Protein AF-A0A1F7PLA7-F1 (afdb_monomer_lite)

Secondary structure (DSSP, 8-state):
--HHHHHHHHHHHHHHHHHHHHHHHHHHH-TT-TTTTSSGGG-HHHHHHHHHHHHHHHHHHHHTTTS-TTSHHHHHHHHHHHHHHHHHHHHHHHHHHHHHHHHHHHHHHHHHHHHHHHHHHHHHHHHHHHHHHHHHHHHHHHHHHHHHHHHHHHHHHHHHHHT--------SS--PPPSS-SS--HHHHHHHHHHHHHHHHHHHHHHHHHH-----SHHHHHHHH-----------PPP-

Structure (mmCIF, N/CA/C/O backbone):
data_AF-A0A1F7PLA7-F1
#
_entry.id   AF-A0A1F7PLA7-F1
#
loop_
_atom_site.group_PDB
_atom_site.id
_atom_site.type_symbol
_atom_site.label_atom_id
_atom_site.label_alt_id
_atom_site.label_comp_id
_atom_site.label_asym_id
_atom_site.label_entity_id
_atom_site.label_seq_id
_atom_site.pdbx_PDB_ins_code
_atom_site.Cartn_x
_atom_site.Cartn_y
_atom_site.Cartn_z
_atom_site.occupancy
_atom_site.B_iso_or_equiv
_atom_site.auth_seq_id
_atom_site.auth_comp_id
_atom_site.auth_asym_id
_atom_site.auth_atom_id
_atom_site.pdbx_PDB_model_num
ATOM 1 N N . MET A 1 1 ? 5.560 -9.569 10.377 1.00 56.16 1 MET A N 1
ATOM 2 C CA . MET A 1 1 ? 6.067 -8.842 9.193 1.00 56.16 1 MET A CA 1
ATOM 3 C C . MET A 1 1 ? 5.196 -7.616 9.014 1.00 56.16 1 MET A C 1
ATOM 5 O O . MET A 1 1 ? 3.982 -7.761 9.057 1.00 56.16 1 MET A O 1
ATOM 9 N N . ASP A 1 2 ? 5.780 -6.429 8.900 1.00 85.31 2 ASP A N 1
ATOM 10 C CA . ASP A 1 2 ? 5.018 -5.187 8.747 1.00 85.31 2 ASP A CA 1
ATOM 11 C C . ASP A 1 2 ? 4.548 -5.049 7.286 1.00 85.31 2 ASP A C 1
ATOM 13 O O . ASP A 1 2 ? 5.324 -4.694 6.398 1.00 85.31 2 ASP A O 1
ATOM 17 N N . PHE A 1 3 ? 3.287 -5.412 7.019 1.00 83.81 3 PHE A N 1
ATOM 18 C CA . PHE A 1 3 ? 2.692 -5.359 5.676 1.00 83.81 3 PHE A CA 1
ATOM 19 C C . PHE A 1 3 ? 2.627 -3.935 5.122 1.00 83.81 3 PHE A C 1
ATOM 21 O O . PHE A 1 3 ? 2.712 -3.756 3.908 1.00 83.81 3 PHE A O 1
ATOM 28 N N . ASN A 1 4 ? 2.516 -2.929 5.994 1.00 89.00 4 ASN A N 1
ATOM 29 C CA . ASN A 1 4 ? 2.502 -1.536 5.574 1.00 89.00 4 ASN A CA 1
ATOM 30 C C . ASN A 1 4 ? 3.882 -1.131 5.040 1.00 89.00 4 ASN A C 1
ATOM 32 O O . ASN A 1 4 ? 3.990 -0.555 3.960 1.00 89.00 4 ASN A O 1
ATOM 36 N N . LYS A 1 5 ? 4.953 -1.536 5.735 1.00 93.44 5 LYS A N 1
ATOM 37 C CA . LYS A 1 5 ? 6.326 -1.366 5.242 1.00 93.44 5 LYS A CA 1
ATOM 38 C C . LYS A 1 5 ? 6.551 -2.090 3.909 1.00 93.44 5 LYS A C 1
ATOM 40 O O . LYS A 1 5 ? 7.063 -1.486 2.972 1.00 93.44 5 LYS A O 1
ATOM 45 N N . ALA A 1 6 ? 6.125 -3.350 3.800 1.00 93.06 6 ALA A N 1
ATOM 46 C CA . ALA A 1 6 ? 6.272 -4.130 2.567 1.00 93.06 6 ALA A CA 1
ATOM 47 C C . ALA A 1 6 ? 5.513 -3.511 1.376 1.00 93.06 6 ALA A C 1
ATOM 49 O O . ALA A 1 6 ? 6.006 -3.543 0.249 1.00 93.06 6 ALA A O 1
ATOM 50 N N . TYR A 1 7 ? 4.333 -2.930 1.617 1.00 94.19 7 TYR A N 1
ATOM 51 C CA . TYR A 1 7 ? 3.578 -2.188 0.606 1.00 94.19 7 TYR A CA 1
ATOM 52 C C . TYR A 1 7 ? 4.332 -0.939 0.134 1.00 94.19 7 TYR A C 1
ATOM 54 O O . TYR A 1 7 ? 4.476 -0.743 -1.070 1.00 94.19 7 TYR A O 1
ATOM 62 N N . LEU A 1 8 ? 4.867 -0.133 1.057 1.00 94.62 8 LEU A N 1
ATOM 63 C CA . LEU A 1 8 ? 5.643 1.063 0.708 1.00 94.62 8 LEU A CA 1
ATOM 64 C C . LEU A 1 8 ? 6.910 0.718 -0.086 1.00 94.62 8 LEU A C 1
ATOM 66 O O . LEU A 1 8 ? 7.236 1.397 -1.057 1.00 94.62 8 LEU A O 1
ATOM 70 N N . GLU A 1 9 ? 7.600 -0.363 0.282 1.00 95.19 9 GLU A N 1
ATOM 71 C CA . GLU A 1 9 ? 8.752 -0.869 -0.470 1.00 95.19 9 GLU A CA 1
ATOM 72 C C . GLU A 1 9 ? 8.357 -1.313 -1.886 1.00 95.19 9 GLU A C 1
ATOM 74 O O . GLU A 1 9 ? 9.030 -0.958 -2.854 1.00 95.19 9 GLU A O 1
ATOM 79 N N . ALA A 1 10 ? 7.248 -2.045 -2.032 1.00 95.12 10 ALA A N 1
ATOM 80 C CA . ALA A 1 10 ? 6.745 -2.469 -3.338 1.00 95.12 10 ALA A CA 1
ATOM 81 C C . ALA A 1 10 ? 6.299 -1.281 -4.206 1.00 95.12 10 ALA A C 1
ATOM 83 O O . ALA A 1 10 ? 6.575 -1.256 -5.405 1.00 95.12 10 ALA A O 1
ATOM 84 N N . GLN A 1 11 ? 5.667 -0.271 -3.607 1.00 95.75 11 GLN A N 1
ATOM 85 C CA . GLN A 1 11 ? 5.287 0.964 -4.285 1.00 95.75 11 GLN A CA 1
ATOM 86 C C . GLN A 1 11 ? 6.515 1.747 -4.766 1.00 95.75 11 GLN A C 1
ATOM 88 O O . GLN A 1 11 ? 6.554 2.189 -5.917 1.00 95.75 11 GLN A O 1
ATOM 93 N N . ALA A 1 12 ? 7.540 1.884 -3.920 1.00 96.25 12 ALA A N 1
ATOM 94 C CA . ALA A 1 12 ? 8.797 2.519 -4.301 1.00 96.25 12 ALA A CA 1
ATOM 95 C C . ALA A 1 12 ? 9.469 1.773 -5.466 1.00 96.25 12 ALA A C 1
ATOM 97 O O . ALA A 1 12 ? 9.899 2.405 -6.429 1.00 96.25 12 ALA A O 1
ATOM 98 N N . GLN A 1 13 ? 9.494 0.436 -5.428 1.00 94.81 13 GLN A N 1
ATOM 99 C CA . GLN A 1 13 ? 10.000 -0.391 -6.531 1.00 94.81 13 GLN A CA 1
ATOM 100 C C . GLN A 1 13 ? 9.194 -0.204 -7.822 1.00 94.81 13 GLN A C 1
ATOM 102 O O . GLN A 1 13 ? 9.773 -0.079 -8.898 1.00 94.81 13 GLN A O 1
ATOM 107 N N . ARG A 1 14 ? 7.859 -0.149 -7.749 1.00 96.12 14 ARG A N 1
ATOM 108 C CA . ARG A 1 14 ? 7.039 0.105 -8.940 1.00 96.12 14 ARG A CA 1
ATOM 109 C C . ARG A 1 14 ? 7.357 1.470 -9.548 1.00 96.12 14 ARG A C 1
ATOM 111 O O . ARG A 1 14 ? 7.503 1.564 -10.763 1.00 96.12 14 ARG A O 1
ATOM 118 N N . LEU A 1 15 ? 7.494 2.506 -8.720 1.00 95.31 15 LEU A N 1
ATOM 119 C CA . LEU A 1 15 ? 7.819 3.867 -9.157 1.00 95.31 15 LEU A CA 1
ATOM 120 C C . LEU A 1 15 ? 9.183 3.957 -9.852 1.00 95.31 15 LEU A C 1
ATOM 122 O O . LEU A 1 15 ? 9.303 4.633 -10.873 1.00 95.31 15 LEU A O 1
ATOM 126 N N . THR A 1 16 ? 10.207 3.266 -9.344 1.00 92.75 16 THR A N 1
ATOM 127 C CA . THR A 1 16 ? 11.530 3.262 -9.991 1.00 92.75 16 THR A CA 1
ATOM 128 C C . THR A 1 16 ? 11.492 2.559 -11.348 1.00 92.75 16 THR A C 1
ATOM 130 O O . THR A 1 16 ? 12.055 3.067 -12.320 1.00 92.75 16 THR A O 1
ATOM 133 N N . ILE A 1 17 ? 10.778 1.434 -11.454 1.00 92.44 17 ILE A N 1
ATOM 134 C CA . ILE A 1 17 ? 10.595 0.713 -12.722 1.00 92.44 17 ILE A CA 1
ATOM 135 C C . ILE A 1 17 ? 9.757 1.542 -13.708 1.00 92.44 17 ILE A C 1
ATOM 137 O O . ILE A 1 17 ? 10.062 1.584 -14.898 1.00 92.44 17 ILE A O 1
ATOM 141 N N . GLU A 1 18 ? 8.724 2.234 -13.230 1.00 93.06 18 GLU A N 1
ATOM 142 C CA . GLU A 1 18 ? 7.878 3.129 -14.026 1.00 93.06 18 GLU A CA 1
ATOM 143 C C . GLU A 1 18 ? 8.676 4.299 -14.614 1.00 93.06 18 GLU A C 1
ATOM 145 O O . GLU A 1 18 ? 8.556 4.591 -15.806 1.00 93.06 18 GLU A O 1
ATOM 150 N N . ALA A 1 19 ? 9.550 4.915 -13.814 1.00 90.50 19 ALA A N 1
ATOM 151 C CA . ALA A 1 19 ? 10.462 5.953 -14.285 1.00 90.50 19 ALA A CA 1
ATOM 152 C C . ALA A 1 19 ? 11.413 5.417 -15.371 1.00 90.50 19 ALA A C 1
ATOM 154 O O . ALA A 1 19 ? 11.530 6.020 -16.441 1.00 90.50 19 ALA A O 1
ATOM 155 N N . LYS A 1 20 ? 12.015 4.239 -15.145 1.00 87.25 20 LYS A N 1
ATOM 156 C CA . LYS A 1 20 ? 12.877 3.559 -16.127 1.00 87.25 20 LYS A CA 1
ATOM 157 C C . LYS A 1 20 ? 12.128 3.238 -17.425 1.00 87.25 20 LYS A C 1
ATOM 159 O O . LYS A 1 20 ? 12.675 3.386 -18.517 1.00 87.25 20 LYS A O 1
ATOM 164 N N . LEU A 1 21 ? 10.867 2.818 -17.325 1.00 89.31 21 LEU A N 1
ATOM 165 C CA . LEU A 1 21 ? 10.010 2.532 -18.472 1.00 89.31 21 LEU A CA 1
ATOM 166 C C . LEU A 1 21 ? 9.713 3.794 -19.293 1.00 89.31 21 LEU A C 1
ATOM 168 O O . LEU A 1 21 ? 9.827 3.767 -20.520 1.00 89.31 21 LEU A O 1
ATOM 172 N N . ALA A 1 22 ? 9.335 4.888 -18.627 1.00 88.94 22 ALA A N 1
ATOM 173 C CA . ALA A 1 22 ? 9.050 6.165 -19.277 1.00 88.94 22 ALA A CA 1
ATOM 174 C C . ALA A 1 22 ? 10.285 6.707 -20.010 1.00 88.94 22 ALA A C 1
ATOM 176 O O . ALA A 1 22 ? 10.189 7.202 -21.136 1.00 88.94 22 ALA A O 1
ATOM 177 N N . GLU A 1 23 ? 11.456 6.557 -19.397 1.00 83.44 23 GLU A N 1
ATOM 178 C CA . GLU A 1 23 ? 12.725 6.941 -19.994 1.00 83.44 23 GLU A CA 1
ATOM 179 C C . GLU A 1 23 ? 13.070 6.101 -21.232 1.00 83.44 23 GLU A C 1
ATOM 181 O O . GLU A 1 23 ? 13.289 6.660 -22.308 1.00 83.44 23 GLU A O 1
ATOM 186 N N . LEU A 1 24 ? 13.030 4.766 -21.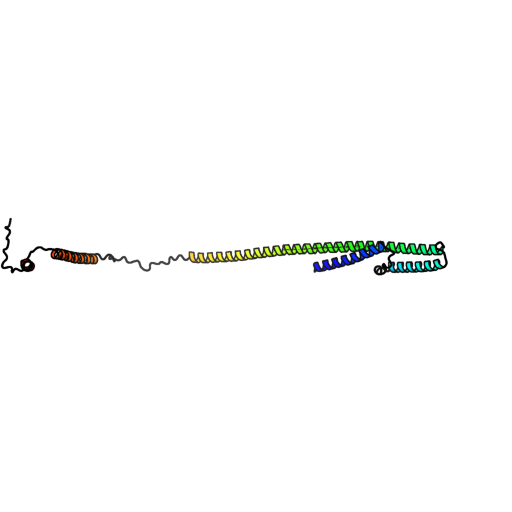133 1.00 83.81 24 LEU A N 1
ATOM 187 C CA . LEU A 1 24 ? 13.253 3.879 -22.283 1.00 83.81 24 LEU A CA 1
ATOM 188 C C . LEU A 1 24 ? 12.253 4.142 -23.418 1.00 83.81 24 LEU A C 1
ATOM 190 O O . LEU A 1 24 ? 12.630 4.118 -24.591 1.00 83.81 24 LEU A O 1
ATOM 194 N N . GLY A 1 25 ? 10.994 4.443 -23.088 1.00 84.88 25 GLY A N 1
ATOM 195 C CA . GLY A 1 25 ? 9.969 4.817 -24.063 1.00 84.88 25 GLY A CA 1
ATOM 196 C C . GLY A 1 25 ? 10.314 6.099 -24.828 1.00 84.88 25 GLY A C 1
ATOM 197 O O . GLY A 1 25 ? 10.137 6.154 -26.049 1.00 84.88 25 GLY A O 1
ATOM 198 N N . ARG A 1 26 ? 10.868 7.112 -24.146 1.00 82.94 26 ARG A N 1
ATOM 199 C CA . ARG A 1 26 ? 11.357 8.341 -24.795 1.00 82.94 26 ARG A CA 1
ATOM 200 C C . ARG A 1 26 ? 12.542 8.071 -25.717 1.00 82.94 26 ARG A C 1
ATOM 202 O O . ARG A 1 26 ? 12.580 8.630 -26.809 1.00 82.94 26 ARG A O 1
ATOM 209 N N . ILE A 1 27 ? 13.470 7.213 -25.297 1.00 78.56 27 ILE A N 1
ATOM 210 C CA . ILE A 1 27 ? 14.666 6.852 -26.072 1.00 78.56 27 ILE A CA 1
ATOM 211 C C . ILE A 1 27 ? 14.279 6.136 -27.369 1.00 78.56 27 ILE A C 1
ATOM 213 O O . ILE A 1 27 ? 14.735 6.519 -28.441 1.00 78.56 27 ILE A O 1
ATOM 217 N N . VAL A 1 28 ? 13.384 5.148 -27.286 1.00 79.06 28 VAL A N 1
ATOM 218 C CA . VAL A 1 28 ? 12.892 4.413 -28.465 1.00 79.06 28 VAL A CA 1
ATOM 219 C C . VAL A 1 28 ? 12.110 5.324 -29.418 1.00 79.06 28 VAL A C 1
ATOM 221 O O . VAL A 1 28 ? 12.155 5.123 -30.628 1.00 79.06 28 VAL A O 1
ATOM 224 N N . SER A 1 29 ? 11.404 6.329 -28.892 1.00 79.19 29 SER A N 1
ATOM 225 C CA . SER A 1 29 ? 10.609 7.260 -29.706 1.00 79.19 29 SER A CA 1
ATOM 226 C C . SER A 1 29 ? 11.444 8.360 -30.374 1.00 79.19 29 SER A C 1
ATOM 228 O O . SER A 1 29 ? 10.999 8.924 -31.370 1.00 79.19 29 SER A O 1
ATOM 230 N N . ASN A 1 30 ? 12.635 8.683 -29.852 1.00 75.12 30 ASN A N 1
ATOM 231 C CA . ASN A 1 30 ? 13.536 9.678 -30.441 1.00 75.12 30 ASN A CA 1
ATOM 232 C C . ASN A 1 30 ? 15.019 9.242 -30.371 1.00 75.12 30 ASN A C 1
ATOM 234 O O . ASN A 1 30 ? 15.760 9.715 -29.502 1.00 75.12 30 ASN A O 1
ATOM 238 N N . PRO A 1 31 ? 15.477 8.381 -31.301 1.00 61.62 31 PRO A N 1
ATOM 239 C CA . PRO A 1 31 ? 16.828 7.806 -31.286 1.00 61.62 31 PRO A CA 1
ATOM 240 C C . PRO A 1 31 ? 17.969 8.816 -31.515 1.00 61.62 31 PRO A C 1
ATOM 242 O O . PRO A 1 31 ? 19.114 8.528 -31.185 1.00 61.62 31 PRO A O 1
ATOM 245 N N . GLY A 1 32 ? 17.679 9.998 -32.077 1.00 55.59 32 GLY A N 1
ATOM 246 C CA . GLY A 1 32 ? 18.685 10.987 -32.501 1.00 55.59 32 GLY A CA 1
ATOM 247 C C . GLY A 1 32 ? 19.021 12.085 -31.483 1.00 55.59 32 GLY A C 1
ATOM 248 O O . GLY A 1 32 ? 19.786 12.996 -31.792 1.00 55.59 32 GLY A O 1
ATOM 249 N N . GLY A 1 33 ? 18.444 12.062 -30.278 1.00 54.25 33 GLY A N 1
ATOM 250 C CA . GLY A 1 33 ? 18.712 13.086 -29.266 1.00 54.25 33 GLY A CA 1
ATOM 251 C C . GLY A 1 33 ? 20.020 12.824 -28.521 1.00 54.25 33 GLY A C 1
ATOM 252 O O . GLY A 1 33 ? 20.069 11.891 -27.729 1.00 54.25 33 GLY A O 1
ATOM 253 N N . ALA A 1 34 ? 21.036 13.679 -28.688 1.00 42.22 34 ALA A N 1
ATOM 254 C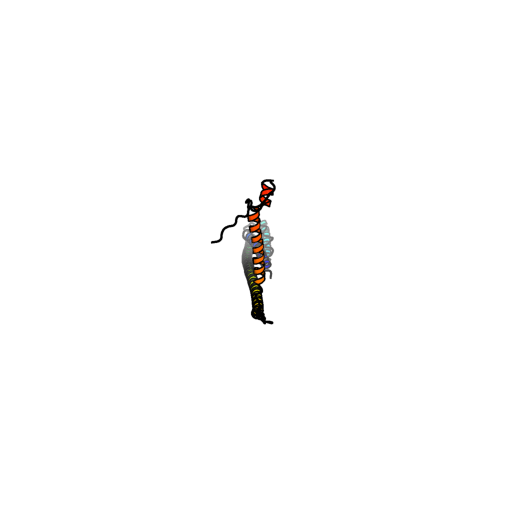 CA . ALA A 1 34 ? 22.384 13.603 -28.087 1.00 42.22 34 ALA A CA 1
ATOM 255 C C . ALA A 1 34 ? 22.459 13.484 -26.538 1.00 42.22 34 ALA A C 1
ATOM 257 O O . ALA A 1 34 ? 23.542 13.373 -25.971 1.00 42.22 34 ALA A O 1
ATOM 258 N N . GLN A 1 35 ? 21.323 13.473 -25.835 1.00 46.44 35 GLN A N 1
ATOM 259 C CA . GLN A 1 35 ? 21.209 13.238 -24.389 1.00 46.44 35 GLN A CA 1
ATOM 260 C C . GLN A 1 35 ? 20.903 11.766 -24.023 1.00 46.44 35 GLN A C 1
ATOM 262 O O . GLN A 1 35 ? 20.812 11.434 -22.847 1.00 46.44 35 GLN A O 1
ATOM 267 N N . THR A 1 36 ? 20.809 10.856 -25.004 1.00 51.31 36 THR A N 1
ATOM 268 C CA . THR A 1 36 ? 20.543 9.398 -24.857 1.00 51.31 36 THR A CA 1
ATOM 269 C C . THR A 1 36 ? 21.663 8.584 -24.181 1.00 51.31 36 THR A C 1
ATOM 271 O O . THR A 1 36 ? 21.630 7.347 -24.174 1.00 51.31 36 THR A O 1
ATOM 274 N N . ILE A 1 37 ? 22.704 9.239 -23.664 1.00 48.31 37 ILE A N 1
ATOM 275 C CA . ILE A 1 37 ? 23.970 8.597 -23.280 1.00 48.31 37 ILE A CA 1
ATOM 276 C C . ILE A 1 37 ? 23.973 8.117 -21.820 1.00 48.31 37 ILE A C 1
ATOM 278 O O . ILE A 1 37 ? 24.635 7.127 -21.525 1.00 48.31 37 ILE A O 1
ATOM 282 N N . PHE A 1 38 ? 23.196 8.726 -20.921 1.00 46.50 38 PHE A N 1
ATOM 283 C CA . PHE A 1 38 ? 23.423 8.542 -19.481 1.00 46.50 38 PHE A CA 1
ATOM 284 C C . PHE A 1 38 ? 22.663 7.385 -18.806 1.00 46.50 38 PHE A C 1
ATOM 286 O O . PHE A 1 38 ? 23.090 6.960 -17.740 1.00 46.50 38 PHE A O 1
ATOM 293 N N . THR A 1 39 ? 21.611 6.811 -19.404 1.00 52.53 39 THR A N 1
ATOM 294 C CA . THR A 1 39 ? 20.754 5.814 -18.707 1.00 52.53 39 THR A CA 1
ATOM 295 C C . THR A 1 39 ? 20.613 4.462 -19.394 1.00 52.53 39 THR A C 1
ATOM 297 O O . THR A 1 39 ? 20.275 3.474 -18.750 1.00 52.53 39 THR A O 1
ATOM 300 N N . VAL A 1 40 ? 21.019 4.345 -20.664 1.00 57.00 40 VAL A N 1
ATOM 301 C CA . VAL A 1 40 ? 21.318 3.031 -21.278 1.00 57.00 40 VAL A CA 1
ATOM 302 C C . VAL A 1 40 ? 22.732 2.550 -20.897 1.00 57.00 40 VAL A C 1
ATOM 304 O O . VAL A 1 40 ? 23.300 1.663 -21.533 1.00 57.00 40 VAL A O 1
ATOM 307 N N . ALA A 1 41 ? 23.335 3.168 -19.876 1.00 53.31 41 ALA A N 1
ATOM 308 C CA . ALA A 1 41 ? 24.649 2.839 -19.330 1.00 53.31 41 ALA A CA 1
ATOM 309 C C . ALA A 1 41 ? 24.719 1.405 -18.779 1.00 53.31 41 ALA A C 1
ATOM 311 O O . ALA A 1 41 ? 25.766 0.770 -18.873 1.00 53.31 41 ALA A O 1
ATOM 312 N N . ASP A 1 42 ? 23.596 0.864 -18.302 1.00 66.44 42 ASP A N 1
ATOM 313 C CA . ASP A 1 42 ? 23.582 -0.413 -17.585 1.00 66.44 42 ASP A CA 1
ATOM 314 C C . ASP A 1 42 ? 23.591 -1.657 -18.485 1.00 66.44 42 ASP A C 1
ATOM 316 O O . ASP A 1 42 ? 23.790 -2.758 -17.977 1.00 66.44 42 ASP A O 1
ATOM 320 N N . ASN A 1 43 ? 23.381 -1.530 -19.806 1.00 80.56 43 ASN A N 1
ATOM 321 C CA . ASN A 1 43 ? 23.456 -2.676 -20.723 1.00 80.56 43 ASN A CA 1
ATOM 322 C C . ASN A 1 43 ? 24.805 -2.692 -21.478 1.00 80.56 43 ASN A C 1
ATOM 324 O O . ASN A 1 43 ? 24.987 -1.902 -22.415 1.00 80.56 43 ASN A O 1
ATOM 328 N N . PRO A 1 44 ? 25.727 -3.625 -21.152 1.00 86.06 44 PRO A N 1
ATOM 329 C CA . PRO A 1 44 ? 27.040 -3.716 -21.793 1.00 86.06 44 PRO A CA 1
ATOM 330 C C . PRO A 1 44 ? 26.978 -3.932 -23.311 1.00 86.06 44 PRO A C 1
ATOM 332 O O . PRO A 1 44 ? 27.860 -3.472 -24.038 1.00 86.06 44 PRO A O 1
ATOM 335 N N . LEU A 1 45 ? 25.938 -4.610 -23.811 1.00 87.19 45 LEU A N 1
ATOM 336 C CA . LEU A 1 45 ? 25.767 -4.867 -25.240 1.00 87.19 45 LEU A CA 1
ATOM 337 C C . LEU A 1 45 ? 25.448 -3.578 -26.001 1.00 87.19 45 LEU A C 1
ATOM 339 O O . LEU A 1 45 ? 26.050 -3.326 -27.042 1.00 87.19 45 LEU A O 1
ATOM 343 N N . ILE A 1 46 ? 24.559 -2.733 -25.468 1.00 85.62 46 ILE A N 1
ATOM 344 C CA . ILE A 1 46 ? 24.261 -1.434 -26.087 1.00 85.62 46 ILE A CA 1
ATOM 345 C C . ILE A 1 46 ? 25.491 -0.536 -26.086 1.00 85.62 46 ILE A C 1
ATOM 347 O O . ILE A 1 46 ? 25.750 0.124 -27.088 1.00 85.62 46 ILE A O 1
ATOM 351 N N . GLN A 1 47 ? 26.265 -0.521 -24.999 1.00 85.50 47 GLN A N 1
ATOM 352 C CA . GLN A 1 47 ? 27.504 0.257 -24.939 1.00 85.50 47 GLN A CA 1
ATOM 353 C C . GLN A 1 47 ? 28.499 -0.193 -26.015 1.00 85.50 47 GLN A C 1
ATOM 355 O O . GLN A 1 47 ? 29.043 0.640 -26.739 1.00 85.50 47 GLN A O 1
ATOM 360 N N . LYS A 1 48 ? 28.666 -1.510 -26.195 1.00 90.44 48 LYS A N 1
ATOM 361 C CA . LYS A 1 48 ? 29.510 -2.068 -27.258 1.00 90.44 48 LYS A CA 1
ATOM 362 C C . LYS A 1 48 ? 29.011 -1.694 -28.658 1.00 90.44 48 LYS A C 1
ATOM 364 O O . LYS A 1 48 ? 29.807 -1.254 -29.481 1.00 90.44 48 LYS A O 1
ATOM 369 N N . LEU A 1 49 ? 27.711 -1.839 -28.923 1.00 89.25 49 LEU A N 1
ATOM 370 C CA . LEU A 1 49 ? 27.120 -1.501 -30.224 1.00 89.25 49 LEU A CA 1
ATOM 371 C C . LEU A 1 49 ? 27.199 0.004 -30.520 1.00 89.25 49 LEU A C 1
ATOM 373 O O . LEU A 1 49 ? 27.451 0.387 -31.657 1.00 89.25 49 LEU A O 1
ATOM 377 N N . LYS A 1 50 ? 27.028 0.865 -29.507 1.00 86.25 50 LYS A N 1
ATOM 378 C CA . LYS A 1 50 ? 27.211 2.319 -29.638 1.00 86.25 50 LYS A CA 1
ATOM 379 C C . LYS A 1 50 ? 28.659 2.684 -29.962 1.00 86.25 50 LYS A C 1
ATOM 381 O O . LYS A 1 50 ? 28.879 3.533 -30.820 1.00 86.25 50 LYS A O 1
ATOM 386 N N . ALA A 1 51 ? 29.629 2.044 -29.308 1.00 89.94 51 ALA A N 1
ATOM 387 C CA . ALA A 1 51 ? 31.042 2.241 -29.621 1.00 89.94 51 ALA A CA 1
ATOM 388 C C . ALA A 1 51 ? 31.356 1.826 -31.070 1.00 89.94 51 ALA A C 1
ATOM 390 O O . ALA A 1 51 ? 31.959 2.596 -31.810 1.00 89.94 51 ALA A O 1
ATOM 391 N N . GLU A 1 52 ? 30.854 0.666 -31.508 1.00 92.12 52 GLU A N 1
ATOM 392 C CA . GLU A 1 52 ? 31.002 0.183 -32.888 1.00 92.12 52 GLU A CA 1
ATOM 393 C C . GLU A 1 52 ? 30.351 1.133 -33.912 1.00 92.12 52 GLU A C 1
ATOM 395 O O . GLU A 1 52 ? 30.955 1.447 -34.937 1.00 92.12 52 GLU A O 1
ATOM 400 N N . ALA A 1 53 ? 29.152 1.652 -33.621 1.00 88.88 53 ALA A N 1
ATOM 401 C CA . ALA A 1 53 ? 28.488 2.648 -34.462 1.00 88.88 53 ALA A CA 1
ATOM 402 C C . ALA A 1 53 ? 29.299 3.951 -34.559 1.00 88.88 53 ALA A C 1
ATOM 404 O O . ALA A 1 53 ? 29.483 4.477 -35.657 1.00 88.88 53 ALA A O 1
ATOM 405 N N . SER A 1 54 ? 29.834 4.435 -33.434 1.00 89.62 54 SER A N 1
ATOM 406 C CA . SER A 1 54 ? 30.688 5.626 -33.391 1.00 89.62 54 SER A CA 1
ATOM 407 C C . SER A 1 54 ? 31.977 5.434 -34.200 1.00 89.62 54 SER A C 1
ATOM 409 O O . SER A 1 54 ? 32.396 6.342 -34.918 1.00 89.62 54 SER A O 1
ATOM 411 N N . ASP A 1 55 ? 32.603 4.257 -34.131 1.00 92.06 55 ASP A N 1
ATOM 412 C CA . ASP A 1 55 ? 33.801 3.943 -34.917 1.00 92.06 55 ASP A CA 1
ATOM 413 C C . ASP A 1 55 ? 33.503 3.909 -36.424 1.00 92.06 55 ASP A C 1
ATOM 415 O O . ASP A 1 55 ? 34.273 4.455 -37.224 1.00 92.06 55 ASP A O 1
ATOM 419 N N . LEU A 1 56 ? 32.375 3.314 -36.826 1.00 92.06 56 LEU A N 1
ATOM 420 C CA . LEU A 1 56 ? 31.916 3.295 -38.220 1.00 92.06 56 LEU A CA 1
ATOM 421 C C . LEU A 1 56 ? 31.578 4.702 -38.732 1.00 92.06 56 LEU A C 1
ATOM 423 O O . LEU A 1 56 ? 31.906 5.039 -39.870 1.00 92.06 56 LEU A O 1
ATOM 427 N N . GLU A 1 57 ? 30.993 5.559 -37.895 1.00 89.12 57 GLU A N 1
ATOM 428 C CA . GLU A 1 57 ? 30.706 6.956 -38.231 1.00 89.12 57 GLU A CA 1
ATOM 429 C C . GLU A 1 57 ? 31.991 7.775 -38.439 1.00 89.12 57 GLU A C 1
ATOM 431 O O . GLU A 1 57 ? 32.108 8.540 -39.406 1.00 89.12 57 GLU A O 1
ATOM 436 N N . VAL A 1 58 ? 33.003 7.567 -37.590 1.00 93.00 58 VAL A N 1
ATOM 437 C CA . VAL A 1 58 ? 34.333 8.169 -37.761 1.00 93.00 58 VAL A CA 1
ATOM 438 C C . VAL A 1 58 ? 35.000 7.669 -39.048 1.00 93.00 58 VAL A C 1
ATOM 440 O O . VAL A 1 58 ? 35.573 8.472 -39.790 1.00 93.00 58 VAL A O 1
ATOM 443 N N . GLN A 1 59 ? 34.924 6.368 -39.352 1.00 92.12 59 GLN A N 1
ATOM 444 C CA . GLN A 1 59 ? 35.456 5.796 -40.599 1.00 92.12 59 GLN A CA 1
ATOM 445 C C . GLN A 1 59 ? 34.760 6.374 -41.833 1.00 92.12 59 GLN A C 1
ATOM 447 O O . GLN A 1 59 ? 35.432 6.812 -42.770 1.00 92.12 59 GLN A O 1
ATOM 452 N N . ARG A 1 60 ? 33.428 6.461 -41.808 1.00 90.00 60 ARG A N 1
ATOM 453 C CA . ARG A 1 60 ? 32.630 7.101 -42.858 1.00 90.00 60 ARG A CA 1
ATOM 454 C C . ARG A 1 60 ? 33.056 8.553 -43.055 1.00 90.00 60 ARG A C 1
ATOM 456 O O . ARG A 1 60 ? 33.318 8.963 -44.180 1.00 90.00 60 ARG A O 1
ATOM 463 N N . SER A 1 61 ? 33.208 9.308 -41.969 1.00 91.81 61 SER A N 1
ATOM 464 C CA . SER A 1 61 ? 33.641 10.710 -42.009 1.00 91.81 61 SER A CA 1
ATOM 465 C C . SER A 1 61 ? 35.049 10.883 -42.589 1.00 91.81 61 SER A C 1
ATOM 467 O O . SER A 1 61 ? 35.323 11.887 -43.240 1.00 91.81 61 SER A O 1
ATOM 469 N N . LYS A 1 62 ? 35.954 9.913 -42.392 1.00 92.75 62 LYS A N 1
ATOM 470 C CA . LYS A 1 62 ? 37.278 9.897 -43.040 1.00 92.75 62 LYS A CA 1
ATOM 471 C C . LYS A 1 62 ? 37.171 9.598 -44.537 1.00 92.75 62 LYS A C 1
ATOM 473 O O . LYS A 1 62 ? 37.781 10.313 -45.326 1.00 92.75 62 LYS A O 1
ATOM 478 N N . LEU A 1 63 ? 36.382 8.595 -44.927 1.00 92.06 63 LEU A N 1
ATOM 479 C CA . LEU A 1 63 ? 36.179 8.232 -46.333 1.00 92.06 63 LEU A CA 1
ATOM 480 C C . LEU A 1 63 ? 35.511 9.361 -47.125 1.00 92.06 63 LEU A C 1
ATOM 482 O O . LEU A 1 63 ? 35.919 9.622 -48.249 1.00 92.06 63 LEU A O 1
ATOM 486 N N . LEU A 1 64 ? 34.564 10.087 -46.526 1.00 92.00 64 LEU A N 1
ATOM 487 C CA . LEU A 1 64 ? 33.881 11.225 -47.155 1.00 92.00 64 LEU A CA 1
ATOM 488 C C . LEU A 1 64 ? 34.781 12.444 -47.411 1.00 92.00 64 LEU A C 1
ATOM 490 O O . LEU A 1 64 ? 34.435 13.302 -48.219 1.00 92.00 64 LEU A O 1
ATOM 494 N N . LYS A 1 65 ? 35.948 12.534 -46.758 1.00 92.19 65 LYS A N 1
ATOM 495 C CA . LYS A 1 65 ? 36.951 13.565 -47.082 1.00 92.19 65 LYS A CA 1
ATOM 496 C C . LYS A 1 65 ? 37.667 13.287 -48.405 1.00 92.19 65 LYS A C 1
ATOM 498 O O . LYS A 1 65 ? 38.215 14.212 -48.994 1.00 92.19 65 LYS A O 1
ATOM 503 N N . VAL A 1 66 ? 37.693 12.027 -48.840 1.00 90.50 66 VAL A N 1
ATOM 504 C CA . VAL A 1 66 ? 38.449 11.556 -50.014 1.00 90.50 66 VAL A CA 1
ATOM 505 C C . VAL A 1 66 ? 37.511 11.159 -51.156 1.00 90.50 66 VAL A C 1
ATOM 507 O O . VAL A 1 66 ? 37.790 11.428 -52.322 1.00 90.50 66 VAL A O 1
ATOM 510 N N . TYR A 1 67 ? 36.374 10.554 -50.825 1.00 91.94 67 TYR A N 1
ATOM 511 C CA . TYR A 1 67 ? 35.410 9.989 -51.756 1.00 91.94 67 TYR A CA 1
ATOM 512 C C . TYR A 1 67 ? 34.042 10.665 -51.622 1.00 91.94 67 TYR A C 1
ATOM 514 O O . TYR A 1 67 ? 33.670 11.156 -50.562 1.00 91.94 67 TYR A O 1
ATOM 522 N N . LYS A 1 68 ? 33.257 10.657 -52.705 1.00 90.19 68 LYS A N 1
ATOM 523 C CA . LYS A 1 68 ? 31.858 11.122 -52.681 1.00 90.19 68 LYS A CA 1
ATOM 524 C C . LYS A 1 68 ? 30.943 10.075 -52.037 1.00 90.19 68 LYS A C 1
ATOM 526 O O . LYS A 1 68 ? 31.265 8.888 -52.043 1.00 90.19 68 LYS A O 1
ATOM 531 N N . ASP A 1 69 ? 29.752 10.494 -51.606 1.00 86.50 69 ASP A N 1
ATOM 532 C CA . ASP A 1 69 ? 28.764 9.6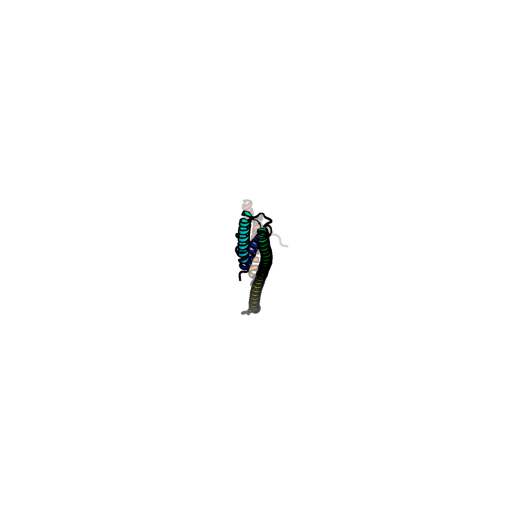56 -50.899 1.00 86.50 69 ASP A CA 1
ATOM 533 C C . ASP A 1 69 ? 28.426 8.317 -51.583 1.00 86.50 69 ASP A C 1
ATOM 535 O O . ASP A 1 69 ? 28.094 7.341 -50.918 1.00 86.50 69 ASP A O 1
ATOM 539 N N . LYS A 1 70 ? 28.510 8.252 -52.919 1.00 89.62 70 LYS A N 1
ATOM 540 C CA . LYS A 1 70 ? 28.161 7.059 -53.715 1.00 89.62 70 LYS A CA 1
ATOM 541 C C . LYS A 1 70 ? 29.331 6.105 -53.976 1.00 89.62 70 LYS A C 1
ATOM 543 O O . LYS A 1 70 ? 29.172 5.148 -54.730 1.00 89.62 70 LYS A O 1
ATOM 548 N N . HIS A 1 71 ? 30.513 6.367 -53.420 1.00 93.94 71 HIS A N 1
ATOM 549 C CA . HIS A 1 71 ? 31.660 5.482 -53.606 1.00 93.94 71 HIS A CA 1
ATOM 550 C C . HIS A 1 71 ? 31.411 4.116 -52.932 1.00 93.94 71 HIS A C 1
ATOM 552 O O . HIS A 1 71 ? 30.881 4.095 -51.817 1.00 93.94 71 HIS A O 1
ATOM 558 N N . PRO A 1 72 ? 31.813 2.979 -53.540 1.00 93.44 72 PRO A N 1
ATOM 559 C CA . PRO A 1 72 ? 31.539 1.645 -52.995 1.00 93.44 72 PRO A CA 1
ATOM 560 C C . PRO A 1 72 ? 31.984 1.450 -51.539 1.00 93.44 72 PRO A C 1
ATOM 562 O O . PRO A 1 72 ? 31.278 0.821 -50.756 1.00 93.44 72 PRO A O 1
ATOM 565 N N . GLU A 1 73 ? 33.124 2.026 -51.149 1.00 89.75 73 GLU A N 1
ATOM 566 C CA . GLU A 1 73 ? 33.626 1.927 -49.770 1.00 89.75 73 GLU A CA 1
ATOM 567 C C . GLU A 1 73 ? 32.788 2.726 -48.764 1.00 89.75 73 GLU A C 1
ATOM 569 O O . GLU A 1 73 ? 32.540 2.247 -47.660 1.00 89.75 73 GLU A O 1
ATOM 574 N N . VAL A 1 74 ? 32.289 3.905 -49.154 1.00 92.75 74 VAL A N 1
ATOM 575 C CA . VAL A 1 74 ? 31.396 4.719 -48.313 1.00 92.75 74 VAL A CA 1
ATOM 576 C C . VAL A 1 74 ? 30.065 3.996 -48.119 1.00 92.75 74 VAL A C 1
ATOM 578 O O . VAL A 1 74 ? 29.575 3.906 -46.995 1.00 92.75 74 VAL A O 1
ATOM 581 N N . LEU A 1 75 ? 29.514 3.414 -49.190 1.00 93.12 75 LEU A N 1
ATOM 582 C CA . LEU A 1 75 ? 28.279 2.629 -49.136 1.00 93.12 75 LEU A CA 1
ATOM 583 C C . LEU A 1 75 ? 28.428 1.380 -48.261 1.00 93.12 75 LEU A C 1
ATOM 585 O O . LEU A 1 75 ? 27.512 1.051 -47.511 1.00 93.12 75 LEU A O 1
ATOM 589 N N . LYS A 1 76 ? 29.583 0.705 -48.311 1.00 93.94 76 LYS A N 1
ATOM 590 C CA . LYS A 1 76 ? 29.869 -0.451 -47.452 1.00 93.94 76 LYS A CA 1
ATOM 591 C C . LYS A 1 76 ? 29.866 -0.067 -45.970 1.00 93.94 76 LYS A C 1
ATOM 593 O O . LYS A 1 76 ? 29.216 -0.746 -45.180 1.00 93.94 76 LYS A O 1
ATOM 598 N N . VAL A 1 77 ? 30.555 1.016 -45.600 1.00 93.62 77 VAL A N 1
ATOM 599 C CA . VAL A 1 77 ? 30.596 1.494 -44.206 1.00 93.62 77 VAL A CA 1
ATOM 600 C C . VAL A 1 77 ? 29.228 2.016 -43.758 1.00 93.62 77 VAL A C 1
ATOM 602 O O . VAL A 1 77 ? 28.817 1.740 -42.635 1.00 93.62 77 VAL A O 1
ATOM 605 N N . GLN A 1 78 ? 28.480 2.690 -44.638 1.00 91.44 78 GLN A N 1
ATOM 606 C CA . GLN A 1 78 ? 27.104 3.104 -44.352 1.00 91.44 78 GLN A CA 1
ATOM 607 C C . GLN A 1 78 ? 26.199 1.897 -44.081 1.00 91.44 78 GLN A C 1
ATOM 609 O O . GLN A 1 78 ? 25.502 1.879 -43.076 1.00 91.44 78 GLN A O 1
ATOM 614 N N . ALA A 1 79 ? 26.251 0.863 -44.924 1.00 94.06 79 ALA A N 1
ATOM 615 C CA . ALA A 1 79 ? 25.458 -0.347 -44.726 1.00 94.06 79 ALA A CA 1
ATOM 616 C C . ALA A 1 79 ? 25.811 -1.058 -43.406 1.00 94.06 79 ALA A C 1
ATOM 618 O O . ALA A 1 79 ? 24.923 -1.548 -42.710 1.00 94.06 79 ALA A O 1
ATOM 619 N N . GLN A 1 80 ? 27.096 -1.082 -43.028 1.00 93.94 80 GLN A N 1
ATOM 620 C CA . GLN A 1 80 ? 27.534 -1.594 -41.725 1.00 93.94 80 GLN A CA 1
ATOM 621 C C . GLN A 1 80 ? 26.982 -0.748 -40.568 1.00 93.94 80 GLN A C 1
ATOM 623 O O . GLN A 1 80 ? 26.474 -1.311 -39.599 1.00 93.94 80 GLN A O 1
ATOM 628 N N . PHE A 1 81 ? 27.024 0.582 -40.677 1.00 89.62 81 PHE A N 1
ATOM 629 C CA . PHE A 1 81 ? 26.469 1.498 -39.678 1.00 89.62 81 PHE A CA 1
ATOM 630 C C . PHE A 1 81 ? 24.951 1.325 -39.515 1.00 89.62 81 PHE A C 1
ATOM 632 O O . PHE A 1 81 ? 24.455 1.221 -38.390 1.00 89.62 81 PHE A O 1
ATOM 639 N N . ASP A 1 82 ? 24.218 1.225 -40.625 1.00 89.62 82 ASP A N 1
ATOM 640 C CA . ASP A 1 82 ? 22.769 1.009 -40.624 1.00 89.62 82 ASP A CA 1
ATOM 641 C C . ASP A 1 82 ? 22.423 -0.338 -39.976 1.00 89.62 82 ASP A C 1
ATOM 643 O O . ASP A 1 82 ? 21.499 -0.426 -39.167 1.00 89.62 82 ASP A O 1
ATOM 647 N N . GLN A 1 83 ? 23.204 -1.385 -40.259 1.00 93.38 83 GLN A N 1
ATOM 648 C CA . GLN A 1 83 ? 23.034 -2.698 -39.641 1.00 93.38 83 GLN A CA 1
ATOM 649 C C . GLN A 1 83 ? 23.274 -2.662 -38.122 1.00 93.38 83 GLN A C 1
ATOM 651 O O . GLN A 1 83 ? 22.524 -3.287 -37.368 1.00 93.38 83 GLN A O 1
ATOM 656 N N . VAL A 1 84 ? 24.305 -1.952 -37.651 1.00 90.12 84 VAL A N 1
ATOM 657 C CA . VAL A 1 84 ? 24.573 -1.792 -36.209 1.00 90.12 84 VAL A CA 1
ATOM 658 C C . VAL A 1 84 ? 23.461 -0.980 -35.542 1.00 90.12 84 VAL A C 1
ATOM 660 O O . VAL A 1 84 ? 22.956 -1.389 -34.498 1.00 90.12 84 VAL A O 1
ATOM 663 N N . THR A 1 85 ? 22.999 0.099 -36.175 1.00 86.38 85 THR A N 1
ATOM 664 C CA . THR A 1 85 ? 21.881 0.921 -35.682 1.00 86.38 85 THR A CA 1
ATOM 665 C C . THR A 1 85 ? 20.586 0.112 -35.569 1.00 86.38 85 THR A C 1
ATOM 667 O O . THR A 1 85 ? 19.925 0.142 -34.533 1.00 86.38 85 THR A O 1
ATOM 670 N N . GLN A 1 86 ? 20.263 -0.716 -36.567 1.00 89.38 86 GLN A N 1
ATOM 671 C CA . GLN A 1 86 ? 19.106 -1.618 -36.502 1.00 89.38 86 GLN A CA 1
ATOM 672 C C . GLN A 1 86 ? 19.201 -2.626 -35.348 1.00 89.38 86 GLN A C 1
ATOM 674 O O . GLN A 1 86 ? 18.189 -2.944 -34.718 1.00 89.38 86 GLN A O 1
ATOM 679 N N . ARG A 1 87 ? 20.406 -3.130 -35.044 1.00 90.06 87 ARG A N 1
ATOM 680 C CA . ARG A 1 87 ? 20.631 -4.010 -33.885 1.00 90.06 87 ARG A CA 1
ATOM 681 C C . ARG A 1 87 ? 20.420 -3.269 -32.566 1.00 90.06 87 ARG A C 1
ATOM 683 O O . ARG A 1 87 ? 19.804 -3.837 -31.668 1.00 90.06 87 ARG A O 1
ATOM 690 N N . ILE A 1 88 ? 20.872 -2.017 -32.463 1.00 86.44 88 ILE A N 1
ATOM 691 C CA . ILE A 1 88 ? 20.620 -1.156 -31.296 1.00 86.44 88 ILE A CA 1
ATOM 692 C C . ILE A 1 88 ? 19.111 -0.973 -31.093 1.00 86.44 88 ILE A C 1
ATOM 694 O O . ILE A 1 88 ? 18.616 -1.206 -29.992 1.00 86.44 88 ILE A O 1
ATOM 698 N N . ASP A 1 89 ? 18.363 -0.639 -32.145 1.00 84.50 89 ASP A N 1
ATOM 699 C CA . ASP A 1 89 ? 16.910 -0.449 -32.064 1.00 84.50 89 ASP A CA 1
ATOM 700 C C . ASP A 1 89 ? 16.163 -1.729 -31.668 1.00 84.50 89 ASP A C 1
ATOM 702 O O . ASP A 1 89 ? 15.210 -1.692 -30.881 1.00 84.50 89 ASP A O 1
ATOM 706 N N . ALA A 1 90 ? 16.577 -2.878 -32.209 1.00 89.56 90 ALA A N 1
ATOM 707 C CA . ALA A 1 90 ? 16.006 -4.174 -31.855 1.00 89.56 90 ALA A CA 1
ATOM 708 C C . ALA A 1 90 ? 16.254 -4.519 -30.377 1.00 89.56 90 ALA A C 1
ATOM 710 O O . ALA A 1 90 ? 15.343 -4.984 -29.684 1.00 89.56 90 ALA A O 1
ATOM 711 N N . GLU A 1 91 ? 17.458 -4.243 -29.880 1.00 88.00 91 GLU A N 1
ATOM 712 C CA . GLU A 1 91 ? 17.834 -4.480 -28.488 1.00 88.00 91 GLU A CA 1
ATOM 713 C C . GLU A 1 91 ? 17.100 -3.522 -27.532 1.00 88.00 91 GLU A C 1
ATOM 715 O O . GLU A 1 91 ? 16.549 -3.956 -26.520 1.00 88.00 91 GLU A O 1
ATOM 720 N N . LEU A 1 92 ? 16.969 -2.238 -27.889 1.00 85.19 92 LEU A N 1
ATOM 721 C CA . LEU A 1 92 ? 16.168 -1.258 -27.143 1.00 85.19 92 LEU A CA 1
ATOM 722 C C . LEU A 1 92 ? 14.697 -1.673 -27.036 1.00 85.19 92 LEU A C 1
ATOM 724 O O . LEU A 1 92 ? 14.110 -1.594 -25.955 1.00 85.19 92 LEU A O 1
ATOM 728 N N . LYS A 1 93 ? 14.097 -2.169 -28.125 1.00 88.50 93 LYS A N 1
ATOM 729 C CA . LYS A 1 93 ? 12.721 -2.696 -28.109 1.00 88.50 93 LYS A CA 1
ATOM 730 C C . LYS A 1 93 ? 12.591 -3.934 -27.223 1.00 88.50 93 LYS A C 1
ATOM 732 O O . LYS A 1 93 ? 11.579 -4.082 -26.536 1.00 88.50 93 LYS A O 1
ATOM 737 N N . THR A 1 94 ? 13.589 -4.814 -27.223 1.00 90.44 94 THR A N 1
ATOM 738 C CA . THR A 1 94 ? 13.617 -6.000 -26.354 1.00 90.44 94 THR A CA 1
ATOM 739 C C . THR A 1 94 ? 13.698 -5.599 -24.883 1.00 90.44 94 THR A C 1
ATOM 741 O O . THR A 1 94 ? 12.878 -6.054 -24.084 1.00 90.44 94 THR A O 1
ATOM 744 N N . MET A 1 95 ? 14.591 -4.670 -24.533 1.00 87.94 95 MET A N 1
ATOM 745 C CA . MET A 1 95 ? 14.679 -4.121 -23.178 1.00 87.94 95 MET A CA 1
ATOM 746 C C . MET A 1 95 ? 13.396 -3.412 -22.748 1.00 87.94 95 MET A C 1
ATOM 748 O O . MET A 1 95 ? 12.932 -3.625 -21.631 1.00 87.94 95 MET A O 1
ATOM 752 N N . LEU A 1 96 ? 12.782 -2.616 -23.629 1.00 88.50 96 LEU A N 1
ATOM 753 C CA . LEU A 1 96 ? 11.514 -1.951 -23.334 1.00 88.50 96 LEU A CA 1
ATOM 754 C C . LEU A 1 96 ? 10.434 -2.975 -22.960 1.00 88.50 96 LEU A C 1
ATOM 756 O O . LEU A 1 96 ? 9.744 -2.798 -21.961 1.00 88.50 96 LEU A O 1
ATOM 760 N N . ARG A 1 97 ? 10.311 -4.077 -23.713 1.00 93.00 97 ARG A N 1
ATOM 761 C CA . ARG A 1 97 ? 9.364 -5.162 -23.396 1.00 93.00 97 ARG A CA 1
ATOM 762 C C . ARG A 1 97 ? 9.694 -5.863 -22.077 1.00 93.00 97 ARG A C 1
ATOM 764 O O . ARG A 1 97 ? 8.774 -6.212 -21.334 1.00 93.00 97 ARG A O 1
ATOM 771 N N . ALA A 1 98 ? 10.978 -6.066 -21.781 1.00 91.94 98 ALA A N 1
ATOM 772 C CA . ALA A 1 98 ? 11.415 -6.655 -20.519 1.00 91.94 98 ALA A CA 1
ATOM 773 C C . ALA A 1 98 ? 11.011 -5.769 -19.329 1.00 91.94 98 ALA A C 1
ATOM 775 O O . ALA A 1 98 ? 10.322 -6.241 -18.427 1.00 91.94 98 ALA A O 1
ATOM 776 N N . VAL A 1 99 ? 11.311 -4.466 -19.386 1.00 91.31 99 VAL A N 1
ATOM 777 C CA . VAL A 1 99 ? 10.948 -3.495 -18.337 1.00 91.31 99 VAL A CA 1
ATOM 778 C C . VAL A 1 99 ? 9.431 -3.305 -18.237 1.00 91.31 99 VAL A C 1
ATOM 780 O O . VAL A 1 99 ? 8.896 -3.193 -17.140 1.00 91.31 99 VAL A O 1
ATOM 783 N N . GLN A 1 100 ? 8.690 -3.344 -19.351 1.00 94.62 100 GLN A N 1
ATOM 784 C CA . GLN A 1 100 ? 7.220 -3.362 -19.314 1.00 94.62 100 GLN A CA 1
ATOM 785 C C . GLN A 1 100 ? 6.672 -4.582 -18.571 1.00 94.62 100 GLN A C 1
ATOM 787 O O . GLN A 1 100 ? 5.672 -4.477 -17.862 1.00 94.62 100 GLN A O 1
ATOM 792 N N . THR A 1 101 ? 7.291 -5.746 -18.758 1.00 96.38 101 THR A N 1
ATOM 793 C CA . THR A 1 101 ? 6.893 -6.976 -18.064 1.00 96.38 101 THR A CA 1
ATOM 794 C C . THR A 1 101 ? 7.217 -6.870 -16.578 1.00 96.38 101 THR A C 1
ATOM 796 O O . THR A 1 101 ? 6.358 -7.159 -15.748 1.00 96.38 101 THR A O 1
ATOM 799 N N . GLU A 1 102 ? 8.405 -6.369 -16.241 1.00 94.38 102 GLU A N 1
ATOM 800 C CA . GLU A 1 102 ? 8.827 -6.098 -14.866 1.00 94.38 102 GLU A CA 1
ATOM 801 C C . GLU A 1 102 ? 7.877 -5.116 -14.161 1.00 94.38 102 GLU A C 1
ATOM 803 O O . GLU A 1 102 ? 7.420 -5.388 -13.052 1.00 94.38 102 GLU A O 1
ATOM 808 N N . TYR A 1 103 ? 7.477 -4.034 -14.839 1.00 96.69 103 TYR A N 1
ATOM 809 C CA . TYR A 1 103 ? 6.490 -3.075 -14.339 1.00 96.69 103 TYR A CA 1
ATOM 810 C C . TYR A 1 103 ? 5.149 -3.744 -14.022 1.00 96.69 103 TYR A C 1
ATOM 812 O O . TYR A 1 103 ? 4.580 -3.506 -12.958 1.00 96.69 103 TYR A O 1
ATOM 820 N N . ARG A 1 104 ? 4.641 -4.611 -14.912 1.00 97.62 104 ARG A N 1
ATOM 821 C CA . ARG A 1 104 ? 3.383 -5.340 -14.668 1.00 97.62 104 ARG A CA 1
ATOM 822 C C . ARG A 1 104 ? 3.481 -6.243 -13.441 1.00 97.62 104 ARG A C 1
ATOM 824 O O . ARG A 1 104 ? 2.543 -6.280 -12.652 1.00 97.62 104 ARG A O 1
ATOM 831 N N . VAL A 1 105 ? 4.604 -6.941 -13.269 1.00 97.62 105 VAL A N 1
ATOM 832 C CA . VAL A 1 105 ? 4.845 -7.799 -12.098 1.00 97.62 105 VAL A CA 1
ATOM 833 C C . VAL A 1 105 ? 4.921 -6.965 -10.818 1.00 97.62 105 VAL A C 1
ATOM 835 O O . VAL A 1 105 ? 4.262 -7.296 -9.833 1.00 97.62 105 VAL A O 1
ATOM 838 N N . ALA A 1 106 ? 5.671 -5.860 -10.833 1.00 97.06 106 ALA A N 1
ATOM 839 C CA . ALA A 1 106 ? 5.789 -4.956 -9.692 1.00 97.06 106 ALA A CA 1
ATOM 840 C C . ALA A 1 106 ? 4.434 -4.345 -9.302 1.00 97.06 106 ALA A C 1
ATOM 842 O O . ALA A 1 106 ? 4.079 -4.330 -8.124 1.00 97.06 106 ALA A O 1
ATOM 843 N N . LYS A 1 107 ? 3.638 -3.922 -10.290 1.00 97.81 107 LYS A N 1
ATOM 844 C CA . LYS A 1 107 ? 2.287 -3.394 -10.079 1.00 97.81 107 LYS A CA 1
ATOM 845 C C . LYS A 1 107 ? 1.342 -4.442 -9.483 1.00 97.81 107 LYS A C 1
ATOM 847 O O . LYS A 1 107 ? 0.689 -4.165 -8.484 1.00 97.81 107 LYS A O 1
ATOM 852 N N . ALA A 1 108 ? 1.320 -5.660 -10.027 1.00 97.62 108 ALA A N 1
ATOM 853 C CA . ALA A 1 108 ? 0.499 -6.746 -9.484 1.00 97.62 108 ALA A CA 1
ATOM 854 C C . ALA A 1 108 ? 0.881 -7.091 -8.031 1.00 97.62 108 ALA A C 1
ATOM 856 O O . ALA A 1 108 ? 0.021 -7.402 -7.201 1.00 97.62 108 ALA A O 1
ATOM 857 N N . ARG A 1 109 ? 2.175 -7.004 -7.697 1.00 96.19 109 ARG A N 1
ATOM 858 C CA . ARG A 1 109 ? 2.668 -7.186 -6.328 1.00 96.19 109 ARG A CA 1
ATOM 859 C C . ARG A 1 109 ? 2.198 -6.069 -5.392 1.00 96.19 109 ARG A C 1
ATOM 861 O O . ARG A 1 109 ? 1.754 -6.383 -4.290 1.00 96.19 109 ARG A O 1
ATOM 868 N N . GLU A 1 110 ? 2.271 -4.804 -5.815 1.00 96.62 110 GLU A N 1
ATOM 869 C CA . GLU A 1 110 ? 1.740 -3.654 -5.060 1.00 96.62 110 GLU A CA 1
ATOM 870 C C . GLU A 1 110 ? 0.239 -3.829 -4.781 1.00 96.62 110 GLU A C 1
ATOM 872 O O . GLU A 1 110 ? -0.184 -3.735 -3.630 1.00 96.62 110 GLU A O 1
ATOM 877 N N . GLU A 1 111 ? -0.550 -4.167 -5.804 1.00 96.94 111 GLU A N 1
ATOM 878 C CA . GLU A 1 111 ? -2.000 -4.386 -5.690 1.00 96.94 111 GLU A CA 1
ATOM 879 C C . GLU A 1 111 ? -2.336 -5.539 -4.730 1.00 96.94 111 GLU A C 1
ATOM 881 O O . GLU A 1 111 ? -3.219 -5.413 -3.879 1.00 96.94 111 GLU A O 1
ATOM 886 N N . THR A 1 112 ? -1.586 -6.642 -4.801 1.00 96.81 112 THR A N 1
ATOM 887 C CA . THR A 1 112 ? -1.743 -7.785 -3.886 1.00 96.81 112 THR A CA 1
ATOM 888 C C . THR A 1 112 ? -1.441 -7.393 -2.438 1.00 96.81 112 THR A C 1
ATOM 890 O O . THR A 1 112 ? -2.167 -7.771 -1.515 1.00 96.81 112 THR A O 1
ATOM 893 N N . LEU A 1 113 ? -0.366 -6.633 -2.212 1.00 96.06 113 LEU A N 1
ATOM 894 C CA . LEU A 1 113 ? 0.005 -6.165 -0.876 1.00 96.06 113 LEU A CA 1
ATOM 895 C C . LEU A 1 113 ? -1.024 -5.181 -0.321 1.00 96.06 113 LEU A C 1
ATOM 897 O O . LEU A 1 113 ? -1.412 -5.314 0.837 1.00 96.06 113 LEU A O 1
ATOM 901 N N . LEU A 1 114 ? -1.525 -4.263 -1.148 1.00 95.88 114 LEU A N 1
ATOM 902 C CA . LEU A 1 114 ? -2.599 -3.347 -0.773 1.00 95.88 114 LEU A CA 1
ATOM 903 C C . LEU A 1 114 ? -3.876 -4.105 -0.382 1.00 95.88 114 LEU A C 1
ATOM 905 O O . LEU A 1 114 ? -4.484 -3.803 0.645 1.00 95.88 114 LEU A O 1
ATOM 909 N N . GLY A 1 115 ? -4.250 -5.131 -1.153 1.00 96.06 115 GLY A N 1
ATOM 910 C CA . GLY A 1 115 ? -5.371 -6.013 -0.828 1.00 96.06 115 GLY A CA 1
ATOM 911 C C . GLY A 1 115 ? -5.198 -6.708 0.526 1.00 96.06 115 GLY A C 1
ATOM 912 O O . GLY A 1 115 ? -6.121 -6.721 1.339 1.00 96.06 115 GLY A O 1
ATOM 913 N N . ASN A 1 116 ? -3.996 -7.214 0.816 1.00 94.81 116 ASN A N 1
ATOM 914 C CA . ASN A 1 116 ? -3.681 -7.818 2.113 1.00 94.81 116 ASN A CA 1
ATOM 915 C C . ASN A 1 116 ? -3.741 -6.813 3.270 1.00 94.81 116 ASN A C 1
ATOM 917 O O . ASN A 1 116 ? -4.285 -7.145 4.320 1.00 94.81 116 ASN A O 1
ATOM 921 N N . VAL A 1 117 ? -3.228 -5.593 3.085 1.00 95.25 117 VAL A N 1
ATOM 922 C CA . VAL A 1 117 ? -3.311 -4.523 4.094 1.00 95.25 117 VAL A CA 1
ATOM 923 C C . VAL A 1 117 ? -4.770 -4.183 4.401 1.00 95.25 117 VAL A C 1
ATOM 925 O O . VAL A 1 117 ? -5.148 -4.100 5.569 1.00 95.25 117 VAL A O 1
ATOM 928 N N . ASN A 1 118 ? -5.604 -4.035 3.371 1.00 95.56 118 ASN A N 1
ATOM 929 C CA . ASN A 1 118 ? -7.024 -3.730 3.541 1.00 95.56 118 ASN A CA 1
ATOM 930 C C . ASN A 1 118 ? -7.781 -4.872 4.231 1.00 95.56 118 ASN A C 1
ATOM 932 O O . ASN A 1 118 ? -8.559 -4.617 5.148 1.00 95.56 118 ASN A O 1
ATOM 936 N N . ARG A 1 119 ? -7.505 -6.125 3.851 1.00 95.88 119 ARG A N 1
ATOM 937 C CA . ARG A 1 119 ? -8.092 -7.307 4.494 1.00 95.88 119 ARG A CA 1
ATOM 938 C C . ARG A 1 119 ? -7.719 -7.391 5.974 1.00 95.88 119 ARG A C 1
ATOM 940 O O . ARG A 1 119 ? -8.605 -7.526 6.806 1.00 95.88 119 ARG A O 1
ATOM 947 N N . LEU A 1 120 ? -6.436 -7.248 6.315 1.00 94.44 120 LEU A N 1
ATOM 948 C CA . LEU A 1 120 ? -5.982 -7.270 7.712 1.00 94.44 120 LEU A CA 1
ATOM 949 C C . LEU A 1 120 ? -6.576 -6.123 8.533 1.00 94.44 120 LEU A C 1
ATOM 951 O O . LEU A 1 120 ? -6.906 -6.306 9.701 1.00 94.44 120 LEU A O 1
ATOM 955 N N . ARG A 1 121 ? -6.741 -4.939 7.929 1.00 94.38 121 ARG A N 1
ATOM 956 C CA . ARG A 1 121 ? -7.434 -3.819 8.575 1.00 94.38 121 ARG A CA 1
ATOM 957 C C . ARG A 1 121 ? -8.887 -4.176 8.893 1.00 94.38 121 ARG A C 1
ATOM 959 O O . ARG A 1 121 ? -9.336 -3.885 9.996 1.00 94.38 121 ARG A O 1
ATOM 966 N N . GLN A 1 122 ? -9.597 -4.800 7.957 1.00 96.38 122 GLN A N 1
ATOM 967 C CA . GLN A 1 122 ? -10.983 -5.219 8.158 1.00 96.38 122 GLN A CA 1
ATOM 968 C C . GLN A 1 122 ? -11.101 -6.336 9.207 1.00 96.38 122 GLN A C 1
ATOM 970 O O . GLN A 1 122 ? -11.941 -6.243 10.094 1.00 96.38 122 GLN A O 1
ATOM 975 N N . GLU A 1 123 ? -10.232 -7.349 9.158 1.00 96.06 123 GLU A N 1
ATOM 976 C CA . GLU A 1 123 ? -10.159 -8.410 10.175 1.00 96.06 123 GLU A CA 1
ATOM 977 C C . GLU A 1 123 ? -9.873 -7.834 11.571 1.00 96.06 123 GLU A C 1
ATOM 979 O O . GLU A 1 123 ? -10.489 -8.246 12.549 1.00 96.06 123 GLU A O 1
ATOM 984 N N . GLY A 1 124 ? -8.986 -6.837 11.674 1.00 95.62 124 GLY A N 1
ATOM 985 C CA . GLY A 1 124 ? -8.706 -6.146 12.935 1.00 95.62 124 GLY A CA 1
ATOM 986 C C . GLY A 1 124 ? -9.897 -5.343 13.471 1.00 95.62 124 GLY A C 1
ATOM 987 O O . GLY A 1 124 ? -10.116 -5.315 14.679 1.00 95.62 124 GLY A O 1
ATOM 988 N N . GLN A 1 125 ? -10.684 -4.717 12.591 1.00 96.25 125 GLN A N 1
ATOM 989 C CA . GLN A 1 125 ? -11.916 -4.018 12.977 1.00 96.25 125 GLN A CA 1
ATOM 990 C C . GLN A 1 125 ? -12.989 -4.993 13.479 1.00 96.25 125 GLN A C 1
ATOM 992 O O . GLN A 1 125 ? -13.557 -4.761 14.541 1.00 96.25 125 GLN A O 1
ATOM 997 N N . ASP A 1 126 ? -13.214 -6.098 12.764 1.00 97.44 126 ASP A N 1
ATOM 998 C CA . ASP A 1 126 ? -14.152 -7.157 13.168 1.00 97.44 126 ASP A CA 1
ATOM 999 C C . ASP A 1 126 ? -13.736 -7.808 14.498 1.00 97.44 126 ASP A C 1
ATOM 1001 O O . ASP A 1 126 ? -14.563 -8.033 15.382 1.00 97.44 126 ASP A O 1
ATOM 1005 N N . LEU A 1 127 ? -12.436 -8.051 14.692 1.00 97.31 127 LEU A N 1
ATOM 1006 C CA . LEU A 1 127 ? -11.913 -8.548 15.962 1.00 97.31 127 LEU A CA 1
ATOM 1007 C C . LEU A 1 127 ? -12.143 -7.550 17.103 1.00 97.31 127 LEU A C 1
ATOM 1009 O O . LEU A 1 127 ? -12.573 -7.958 18.178 1.00 97.31 127 LEU A O 1
ATOM 1013 N N . SER A 1 128 ? -11.899 -6.258 16.870 1.00 96.94 128 SER A N 1
ATOM 1014 C CA . SER A 1 128 ? -12.148 -5.212 17.868 1.00 96.94 128 SER A CA 1
ATOM 1015 C C . SER A 1 128 ? -13.631 -5.126 18.246 1.00 96.94 128 SER A C 1
ATOM 1017 O O . SER A 1 128 ? -13.954 -4.988 19.425 1.00 96.94 128 SER A O 1
ATOM 1019 N N . GLU A 1 129 ? -14.543 -5.268 17.281 1.00 97.31 129 GLU A N 1
ATOM 1020 C CA . GLU A 1 129 ? -15.982 -5.330 17.554 1.00 97.31 129 GLU A CA 1
ATOM 1021 C C . GLU A 1 129 ? -16.345 -6.561 18.398 1.00 97.31 129 GLU A C 1
ATOM 1023 O O . GLU A 1 129 ? -17.037 -6.438 19.413 1.00 97.31 129 GLU A O 1
ATOM 1028 N N . LYS A 1 130 ? -15.831 -7.741 18.031 1.00 97.69 130 LYS A N 1
ATOM 1029 C CA . LYS A 1 130 ? -16.024 -8.984 18.794 1.00 97.69 130 LYS A CA 1
ATOM 1030 C C . LYS A 1 130 ? -15.469 -8.891 20.209 1.00 97.69 130 LYS A C 1
ATOM 1032 O O . LYS A 1 130 ? -16.091 -9.409 21.130 1.00 97.69 130 LYS A O 1
ATOM 1037 N N . GLU A 1 131 ? -14.337 -8.223 20.400 1.00 97.44 131 GLU A N 1
ATOM 1038 C CA . GLU A 1 131 ? -13.748 -7.988 21.717 1.00 97.44 131 GLU A CA 1
ATOM 1039 C C . GLU A 1 131 ? -14.647 -7.088 22.575 1.00 97.44 131 GLU A C 1
ATOM 1041 O O . GLU A 1 131 ? -14.920 -7.414 23.728 1.00 97.44 131 GLU A O 1
ATOM 1046 N N . ILE A 1 132 ? -15.208 -6.014 22.007 1.00 98.12 132 ILE A N 1
ATOM 1047 C CA . ILE A 1 132 ? -16.184 -5.161 22.706 1.00 98.12 132 ILE A CA 1
ATOM 1048 C C . ILE A 1 132 ? -17.433 -5.964 23.098 1.00 98.12 132 ILE A C 1
ATOM 1050 O O . ILE A 1 132 ? -17.900 -5.864 24.235 1.00 98.12 132 ILE A O 1
ATOM 1054 N N . GLN A 1 133 ? -17.975 -6.776 22.184 1.00 97.38 133 GLN A N 1
ATOM 1055 C CA . GLN A 1 133 ? -19.128 -7.636 22.467 1.00 97.38 133 GLN A CA 1
ATOM 1056 C C . GLN A 1 133 ? -18.808 -8.656 23.563 1.00 97.38 133 GLN A C 1
ATOM 1058 O O . GLN A 1 133 ? -19.572 -8.791 24.517 1.00 97.38 133 GLN A O 1
ATOM 1063 N N . TYR A 1 134 ? -17.658 -9.321 23.471 1.00 98.31 134 TYR A N 1
ATOM 1064 C CA . TYR A 1 134 ? -17.180 -10.257 24.482 1.00 98.31 134 TYR A CA 1
ATOM 1065 C C . TYR A 1 13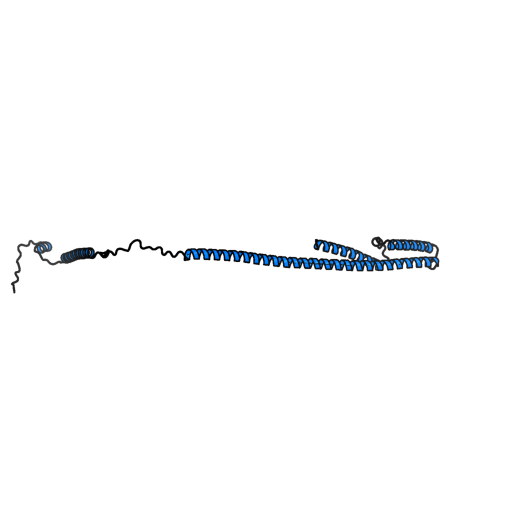4 ? -17.072 -9.589 25.859 1.00 98.31 134 TYR A C 1
ATOM 1067 O O . TYR A 1 134 ? -17.602 -10.113 26.835 1.00 98.31 134 TYR A O 1
ATOM 1075 N N . MET A 1 135 ? -16.485 -8.391 25.939 1.00 98.19 135 MET A N 1
ATOM 1076 C CA . MET A 1 135 ? -16.380 -7.628 27.188 1.00 98.19 135 MET A CA 1
ATOM 1077 C C . MET A 1 135 ? -17.747 -7.210 27.748 1.00 98.19 135 MET A C 1
ATOM 1079 O O . MET A 1 135 ? -17.919 -7.127 28.965 1.00 98.19 135 MET A O 1
ATOM 1083 N N . ASN A 1 136 ? -18.738 -6.942 26.895 1.00 98.25 136 ASN A N 1
ATOM 1084 C CA . ASN A 1 136 ? -20.111 -6.687 27.337 1.00 98.25 136 ASN A CA 1
ATOM 1085 C C . ASN A 1 136 ? -20.750 -7.947 27.929 1.00 98.25 136 ASN A C 1
ATOM 1087 O O . ASN A 1 136 ? -21.256 -7.890 29.047 1.00 98.25 136 ASN A O 1
ATOM 1091 N N . LEU A 1 137 ? -20.671 -9.076 27.219 1.00 98.31 137 LEU A N 1
ATOM 1092 C CA . LEU A 1 137 ? -21.207 -10.361 27.677 1.00 98.31 137 LEU A CA 1
ATOM 1093 C C . LEU A 1 137 ? -20.529 -10.830 28.967 1.00 98.31 137 LEU A C 1
ATOM 1095 O O . LEU A 1 137 ? -21.194 -11.341 29.865 1.00 98.31 137 LEU A O 1
ATOM 1099 N N . GLN A 1 138 ? -19.217 -10.631 29.087 1.00 98.31 138 GLN A N 1
ATOM 1100 C CA . GLN A 1 138 ? -18.484 -10.969 30.299 1.00 98.31 138 GLN A CA 1
ATOM 1101 C C . GLN A 1 138 ? -18.968 -10.132 31.491 1.00 98.31 138 GLN A C 1
ATOM 1103 O O . GLN A 1 138 ? -19.277 -10.698 32.538 1.00 98.31 138 GLN A O 1
ATOM 1108 N N . ARG A 1 139 ? -19.132 -8.812 31.322 1.00 98.38 139 ARG A N 1
ATOM 1109 C CA . ARG A 1 139 ? -19.699 -7.941 32.369 1.00 98.38 139 ARG A CA 1
ATOM 1110 C C . ARG A 1 139 ? -21.130 -8.326 32.744 1.00 98.38 139 ARG A C 1
ATOM 1112 O O . ARG A 1 139 ? -21.484 -8.284 33.920 1.00 98.38 139 ARG A O 1
ATOM 1119 N N . GLU A 1 140 ? -21.951 -8.701 31.768 1.00 98.12 140 GLU A N 1
ATOM 1120 C CA . GLU A 1 140 ? -23.316 -9.176 32.010 1.00 98.12 140 GLU A CA 1
ATOM 1121 C C . GLU A 1 140 ? -23.320 -10.490 32.803 1.00 98.12 140 GLU A C 1
ATOM 1123 O O . GLU A 1 140 ? -24.042 -10.612 33.791 1.00 98.12 140 GLU A O 1
ATOM 1128 N N . SER A 1 141 ? -22.465 -11.446 32.432 1.00 98.56 141 SER A N 1
ATOM 1129 C CA . SER A 1 141 ? -22.290 -12.704 33.165 1.00 98.56 141 SER A CA 1
ATOM 1130 C C . SER A 1 141 ? -21.841 -12.463 34.608 1.00 98.56 141 SER A C 1
ATOM 1132 O O . SER A 1 141 ? -22.412 -13.042 35.532 1.00 98.56 141 SER A O 1
ATOM 1134 N N . GLU A 1 142 ? -20.850 -11.593 34.818 1.00 98.19 142 GLU A N 1
ATOM 1135 C CA . GLU A 1 142 ? -20.363 -11.217 36.151 1.00 98.19 142 GLU A CA 1
ATOM 1136 C C . GLU A 1 142 ? -21.471 -10.556 36.988 1.00 98.19 142 GLU A C 1
ATOM 1138 O O . GLU A 1 142 ? -21.660 -10.902 38.156 1.00 98.19 142 GLU A O 1
ATOM 1143 N N . SER A 1 143 ? -22.259 -9.655 36.392 1.00 98.31 143 SER A N 1
ATOM 1144 C CA . SER A 1 143 ? -23.392 -9.008 37.064 1.00 98.31 143 SER A CA 1
ATOM 1145 C C . SER A 1 143 ? -24.499 -10.002 37.429 1.00 98.31 143 SER A C 1
ATOM 1147 O O . SER A 1 143 ? -25.000 -9.979 38.555 1.00 98.31 143 SER A O 1
ATOM 1149 N N . ASN A 1 144 ? -24.843 -10.918 36.521 1.00 97.81 144 ASN A N 1
ATOM 1150 C CA . ASN A 1 144 ? -25.834 -11.964 36.766 1.00 97.81 144 ASN A CA 1
ATOM 1151 C C . ASN A 1 144 ? -25.385 -12.923 37.871 1.00 97.81 144 ASN A C 1
ATOM 1153 O O . ASN A 1 144 ? -26.199 -13.317 38.708 1.00 97.81 144 ASN A O 1
ATOM 1157 N N . GLN A 1 145 ? -24.095 -13.259 37.921 1.00 98.19 145 GLN A N 1
ATOM 1158 C CA . GLN A 1 145 ? -23.538 -14.064 39.001 1.00 98.19 145 GLN A CA 1
ATOM 1159 C C . GLN A 1 145 ? -23.647 -13.341 40.352 1.00 98.19 145 GLN A C 1
ATOM 1161 O O . GLN A 1 145 ? -24.122 -13.931 41.321 1.00 98.19 145 GLN A O 1
ATOM 1166 N N . GLN A 1 146 ? -23.296 -12.054 40.414 1.00 97.94 146 GLN A N 1
ATOM 1167 C CA . GLN A 1 146 ? -23.441 -11.249 41.634 1.00 97.94 146 GLN A CA 1
ATOM 1168 C C . GLN A 1 146 ? -24.903 -11.142 42.087 1.00 97.94 146 GLN A C 1
ATOM 1170 O O . GLN A 1 146 ? -25.198 -11.276 43.276 1.00 97.94 146 GLN A O 1
ATOM 1175 N N . LEU A 1 147 ? -25.835 -10.934 41.150 1.00 97.75 147 LEU A N 1
ATOM 1176 C CA . LEU A 1 147 ? -27.267 -10.902 41.443 1.00 97.75 147 LEU A CA 1
ATOM 1177 C C . LEU A 1 147 ? -27.750 -12.252 41.983 1.00 97.75 147 LEU A C 1
ATOM 1179 O O . LEU A 1 147 ? -28.465 -12.294 42.983 1.00 97.75 147 LEU A O 1
ATOM 1183 N N . TYR A 1 148 ? -27.336 -13.354 41.358 1.00 98.00 148 TYR A N 1
ATOM 1184 C CA . TYR A 1 148 ? -27.661 -14.703 41.808 1.00 98.00 148 TYR A CA 1
ATOM 1185 C C . TYR A 1 148 ? -27.153 -14.967 43.230 1.00 98.00 148 TYR A C 1
ATOM 1187 O O . TYR A 1 148 ? -27.913 -15.424 44.087 1.00 98.00 148 TYR A O 1
ATOM 1195 N N . GLU A 1 149 ? -25.899 -14.617 43.519 1.00 97.81 149 GLU A N 1
ATOM 1196 C CA . GLU A 1 149 ? -25.315 -14.733 44.857 1.00 97.81 149 GLU A CA 1
ATOM 1197 C C . GLU A 1 149 ? -26.069 -13.879 45.890 1.00 97.81 149 GLU A C 1
ATOM 1199 O O . GLU A 1 149 ? -26.359 -14.353 46.994 1.00 97.81 149 GLU A O 1
ATOM 1204 N N . ALA A 1 150 ? -26.462 -12.652 45.530 1.00 97.19 150 ALA A N 1
ATOM 1205 C CA . ALA A 1 150 ? -27.259 -11.777 46.387 1.00 97.19 150 ALA A CA 1
ATOM 1206 C C . ALA A 1 150 ? -28.655 -12.357 46.679 1.00 97.19 150 ALA A C 1
ATOM 1208 O O . ALA A 1 150 ? -29.100 -12.345 47.831 1.00 97.19 150 ALA A O 1
ATOM 1209 N N . VAL A 1 151 ? -29.330 -12.915 45.669 1.00 97.00 151 VAL A N 1
ATOM 1210 C CA . VAL A 1 151 ? -30.631 -13.585 45.828 1.00 97.00 151 VAL A CA 1
ATOM 1211 C C . VAL A 1 151 ? -30.499 -14.821 46.716 1.00 97.00 151 VAL A C 1
ATOM 1213 O O . VAL A 1 151 ? -31.283 -14.980 47.652 1.00 97.00 151 VAL A O 1
ATOM 1216 N N . LEU A 1 152 ? -29.488 -15.667 46.495 1.00 96.19 152 LEU A N 1
ATOM 1217 C CA . LEU A 1 152 ? -29.223 -16.828 47.349 1.00 96.19 152 LEU A CA 1
ATOM 1218 C C . LEU A 1 152 ? -28.968 -16.427 48.803 1.00 96.19 152 LEU A C 1
ATOM 1220 O O . LEU A 1 152 ? -29.467 -17.079 49.723 1.00 96.19 152 LEU A O 1
ATOM 1224 N N . LYS A 1 153 ? -28.197 -15.358 49.022 1.00 95.88 153 LYS A N 1
ATOM 1225 C CA . LYS A 1 153 ? -27.954 -14.817 50.359 1.00 95.88 153 LYS A CA 1
ATOM 1226 C C . LYS A 1 153 ? -29.263 -14.367 51.008 1.00 95.88 153 LYS A C 1
ATOM 1228 O O . LYS A 1 153 ? -29.548 -14.784 52.129 1.00 95.88 153 LYS A O 1
ATOM 1233 N N . ARG A 1 154 ? -30.089 -13.600 50.289 1.00 93.31 154 ARG A N 1
ATOM 1234 C CA . ARG A 1 154 ? -31.391 -13.134 50.781 1.00 93.31 154 ARG A CA 1
ATOM 1235 C C . ARG A 1 154 ? -32.324 -14.294 51.119 1.00 93.31 154 ARG A C 1
ATOM 1237 O O . ARG A 1 154 ? -32.941 -14.261 52.177 1.00 93.31 154 ARG A O 1
ATOM 1244 N N . LEU A 1 155 ? -32.381 -15.325 50.271 1.00 92.19 155 LEU A N 1
ATOM 1245 C CA . LEU A 1 155 ? -33.170 -16.536 50.514 1.00 92.19 155 LEU A CA 1
ATOM 1246 C C . LEU A 1 155 ? -32.738 -17.247 51.801 1.00 92.19 155 LEU A C 1
ATOM 1248 O O . LEU A 1 155 ? -33.592 -17.616 52.607 1.00 92.19 155 LEU A O 1
ATOM 1252 N N . LYS A 1 156 ? -31.426 -17.399 52.027 1.00 90.06 156 LYS A N 1
ATOM 1253 C CA . LYS A 1 156 ? -30.888 -17.979 53.268 1.00 90.06 156 LYS A CA 1
ATOM 1254 C C . LYS A 1 156 ? -31.236 -17.129 54.490 1.00 90.06 156 LYS A C 1
ATOM 1256 O O . LYS A 1 156 ? -31.685 -17.684 55.487 1.00 90.06 156 LYS A O 1
ATOM 1261 N N . GLU A 1 157 ? -31.091 -15.806 54.409 1.00 86.94 157 GLU A N 1
ATOM 1262 C CA . GLU A 1 157 ? -31.490 -14.885 55.484 1.00 86.94 157 GLU A CA 1
ATOM 1263 C C . GLU A 1 157 ? -32.984 -15.017 55.817 1.00 86.94 157 GLU A C 1
ATOM 1265 O O . GLU A 1 157 ? -33.330 -15.146 56.993 1.00 86.94 157 GLU A O 1
ATOM 1270 N N . THR A 1 158 ? -33.863 -15.062 54.804 1.00 83.00 158 THR A N 1
ATOM 1271 C CA . THR A 1 158 ? -35.312 -15.267 54.993 1.00 83.00 158 THR A CA 1
ATOM 1272 C C . THR A 1 158 ? -35.667 -16.658 55.503 1.00 83.00 158 THR A C 1
ATOM 1274 O O . THR A 1 158 ? -36.587 -16.779 56.298 1.00 83.00 158 THR A O 1
ATOM 1277 N N . GLY A 1 159 ? -34.952 -17.712 55.101 1.00 75.31 159 GLY A N 1
ATOM 1278 C CA . GLY A 1 159 ? -35.169 -19.063 55.628 1.00 75.31 159 GLY A CA 1
ATOM 1279 C C . GLY A 1 159 ? -34.792 -19.173 57.107 1.00 75.31 159 GLY A C 1
ATOM 1280 O O . GLY A 1 159 ? -35.508 -19.798 57.884 1.00 75.31 159 GLY A O 1
ATOM 1281 N N . VAL A 1 160 ? -33.714 -18.497 57.517 1.00 66.06 160 VAL A N 1
ATOM 1282 C CA . VAL A 1 160 ? -33.322 -18.393 58.931 1.00 66.06 160 VAL A CA 1
ATOM 1283 C C . VAL A 1 160 ? -34.334 -17.561 59.728 1.00 66.06 160 VAL A C 1
ATOM 1285 O O . VAL A 1 160 ? -34.646 -17.923 60.857 1.00 66.06 160 VAL A O 1
ATOM 1288 N N . THR A 1 161 ? -34.897 -16.489 59.157 1.00 59.12 161 THR A N 1
ATOM 1289 C CA . THR A 1 161 ? -35.925 -15.675 59.842 1.00 59.12 161 THR A CA 1
ATOM 1290 C C . THR A 1 161 ? -37.320 -16.300 59.836 1.00 59.12 161 THR A C 1
ATOM 1292 O O . THR A 1 161 ? -38.044 -16.128 60.805 1.00 59.12 161 THR A O 1
ATOM 1295 N N . GLY A 1 162 ? -37.697 -17.061 58.807 1.00 58.41 162 GLY A N 1
ATOM 1296 C CA . GLY A 1 162 ? -38.975 -17.780 58.741 1.00 58.41 162 GLY A CA 1
ATOM 1297 C C . GLY A 1 162 ? -39.037 -19.023 59.636 1.00 58.41 162 GLY A C 1
ATOM 1298 O O . GLY A 1 162 ? -40.125 -19.446 60.000 1.00 58.41 162 GLY A O 1
ATOM 1299 N N . GLY A 1 163 ? -37.886 -19.592 60.018 1.00 53.56 163 GLY A N 1
ATOM 1300 C CA . GLY A 1 163 ? -37.788 -20.631 61.054 1.00 53.56 163 GLY A CA 1
ATOM 1301 C C . GLY A 1 163 ? -37.769 -20.082 62.486 1.00 53.56 163 GLY A C 1
ATOM 1302 O O . GLY A 1 163 ? -37.887 -20.849 63.439 1.00 53.56 163 GLY A O 1
ATOM 1303 N N . LEU A 1 164 ? -37.640 -18.761 62.650 1.00 48.41 164 LEU A N 1
ATOM 1304 C CA . LEU A 1 164 ? -37.881 -18.073 63.913 1.00 48.41 164 LEU A CA 1
ATOM 1305 C C . LEU A 1 164 ? -39.377 -17.756 64.006 1.00 48.41 164 LEU A C 1
ATOM 1307 O O . LEU A 1 164 ? -39.779 -16.595 64.013 1.00 48.41 164 LEU A O 1
ATOM 1311 N N . ASP A 1 165 ? -40.208 -18.796 64.108 1.00 53.56 165 ASP A N 1
ATOM 1312 C CA . ASP A 1 165 ? -41.485 -18.645 64.796 1.00 53.56 165 ASP A CA 1
ATOM 1313 C C . ASP A 1 165 ? -41.139 -18.176 66.209 1.00 53.56 165 ASP A C 1
ATOM 1315 O O . ASP A 1 165 ? -40.732 -18.953 67.076 1.00 53.56 165 ASP A O 1
ATOM 1319 N N . THR A 1 166 ? -41.256 -16.874 66.455 1.00 55.56 166 THR A N 1
ATOM 1320 C CA . THR A 1 166 ? -41.188 -16.300 67.795 1.00 55.56 166 THR A CA 1
ATOM 1321 C C . THR A 1 166 ? -42.467 -16.660 68.545 1.00 55.56 166 THR A C 1
ATOM 1323 O O . THR A 1 166 ? -43.199 -15.791 69.005 1.00 55.56 166 THR A O 1
ATOM 1326 N N . ASN A 1 167 ? -42.757 -17.953 68.667 1.00 49.84 167 ASN A N 1
ATOM 1327 C CA . ASN A 1 167 ? -43.717 -18.475 69.618 1.00 49.84 167 ASN A CA 1
ATOM 1328 C C . ASN A 1 167 ? -42.963 -18.957 70.858 1.00 49.84 167 ASN A C 1
ATOM 1330 O O . ASN A 1 167 ? -43.039 -20.110 71.266 1.00 49.84 167 ASN A O 1
ATOM 1334 N N . ASN A 1 168 ? -42.187 -18.047 71.444 1.00 53.66 168 ASN A N 1
ATOM 1335 C CA . ASN A 1 168 ? -41.696 -18.200 72.805 1.00 53.66 168 ASN A CA 1
ATOM 1336 C C . ASN A 1 168 ? -42.413 -17.187 73.700 1.00 53.66 168 ASN A C 1
ATOM 1338 O O . ASN A 1 168 ? -41.787 -16.410 74.419 1.00 53.66 168 ASN A O 1
ATOM 1342 N N . VAL A 1 169 ? -43.745 -17.169 73.618 1.00 62.03 169 VAL A N 1
ATOM 1343 C CA . VAL A 1 169 ? -44.579 -16.595 74.672 1.00 62.03 169 VAL A CA 1
ATOM 1344 C C . VAL A 1 169 ? -45.032 -17.767 75.530 1.00 62.03 169 VAL A C 1
ATOM 1346 O O . VAL A 1 169 ? -46.049 -18.400 75.268 1.00 62.03 169 VAL A O 1
ATOM 1349 N N . SER A 1 170 ? -44.223 -18.098 76.532 1.00 60.75 170 SER A N 1
ATOM 1350 C CA . SER A 1 170 ? -44.661 -18.973 77.615 1.00 60.75 170 SER A CA 1
ATOM 1351 C C . SER A 1 170 ? -45.344 -18.100 78.662 1.00 60.75 170 SER A C 1
ATOM 1353 O O . SER A 1 170 ? -44.759 -17.119 79.127 1.00 60.75 170 SER A O 1
ATOM 1355 N N . VAL A 1 171 ? -46.592 -18.421 79.000 1.00 63.22 171 VAL A N 1
ATOM 1356 C CA . VAL A 1 171 ? -47.317 -17.770 80.094 1.00 63.22 171 VAL A CA 1
ATOM 1357 C C . VAL A 1 171 ? -46.648 -18.204 81.396 1.00 63.22 171 VAL A C 1
ATOM 1359 O O . VAL A 1 171 ? -46.833 -19.326 81.854 1.00 63.22 171 VAL A O 1
ATOM 1362 N N . VAL A 1 172 ? -45.812 -17.330 81.959 1.00 66.44 172 VAL A N 1
ATOM 1363 C CA . VAL A 1 172 ? -45.114 -17.590 83.230 1.00 66.44 172 VAL A CA 1
ATOM 1364 C C . VAL A 1 172 ? -46.089 -17.523 84.413 1.00 66.44 172 VAL A C 1
ATOM 1366 O O . VAL A 1 172 ? -45.870 -18.181 85.425 1.00 66.44 172 VAL A O 1
ATOM 1369 N N . GLU A 1 173 ? -47.186 -16.773 84.275 1.00 58.84 173 GLU A N 1
ATOM 1370 C CA . GLU A 1 173 ? -48.212 -16.626 85.305 1.00 58.84 173 GLU A CA 1
ATOM 1371 C C . GLU A 1 173 ? -49.564 -16.281 84.663 1.00 58.84 173 GLU A C 1
ATOM 1373 O O . GLU A 1 173 ? -49.652 -15.364 83.841 1.00 58.84 173 GLU A O 1
ATOM 1378 N N . ASP A 1 174 ? -50.618 -17.020 85.014 1.00 65.50 174 ASP A N 1
ATOM 1379 C CA . ASP A 1 174 ? -51.978 -16.693 84.588 1.00 65.50 174 ASP A CA 1
ATOM 1380 C C . ASP A 1 174 ? -52.415 -15.354 85.194 1.00 65.50 174 ASP A C 1
ATOM 1382 O O . ASP A 1 174 ? -52.225 -15.088 86.385 1.00 65.50 174 ASP A O 1
ATOM 1386 N N . ALA A 1 175 ? -53.051 -14.507 84.383 1.00 65.25 175 ALA A N 1
ATOM 1387 C CA . ALA A 1 175 ? -53.582 -13.233 84.846 1.00 65.25 175 ALA A CA 1
ATOM 1388 C C . ALA A 1 175 ? -54.617 -13.462 85.961 1.00 65.25 175 ALA A C 1
ATOM 1390 O O . ALA A 1 175 ? -55.717 -13.970 85.726 1.00 65.25 175 ALA A O 1
ATOM 1391 N N . THR A 1 176 ? -54.287 -13.062 87.191 1.00 67.12 176 THR A N 1
ATOM 1392 C CA . THR A 1 176 ? -55.220 -13.151 88.315 1.00 67.12 176 THR A CA 1
ATOM 1393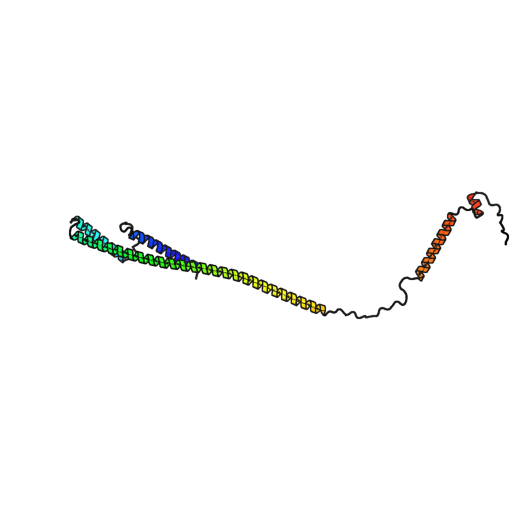 C C . THR A 1 176 ? -56.368 -12.174 88.099 1.00 67.12 176 THR A C 1
ATOM 1395 O O . THR A 1 176 ? -56.195 -10.954 88.074 1.00 67.12 176 THR A O 1
ATOM 1398 N N . VAL A 1 177 ? -57.575 -12.717 87.953 1.00 64.69 177 VAL A N 1
ATOM 1399 C CA . VAL A 1 177 ? -58.789 -11.918 87.784 1.00 64.69 177 VAL A CA 1
ATOM 1400 C C . VAL A 1 177 ? -59.01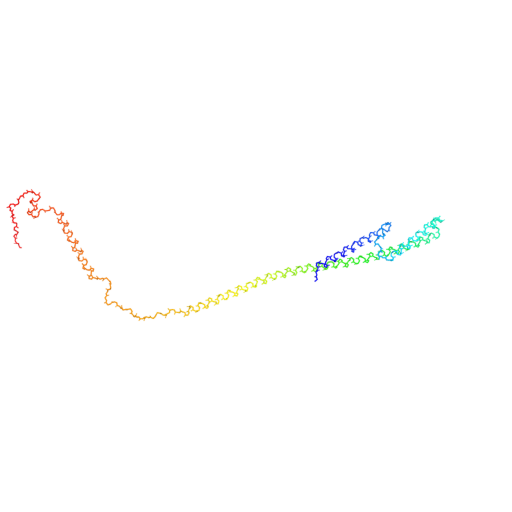6 -11.100 89.062 1.00 64.69 177 VAL A C 1
ATOM 1402 O O . VAL A 1 177 ? -59.085 -11.683 90.152 1.00 64.69 177 VAL A O 1
ATOM 1405 N N . PRO A 1 178 ? -59.127 -9.761 88.988 1.00 64.56 178 PRO A N 1
ATOM 1406 C CA . PRO A 1 178 ? -59.354 -8.955 90.175 1.00 64.56 178 PRO A CA 1
ATOM 1407 C C . PRO A 1 178 ? -60.710 -9.329 90.784 1.00 64.56 178 PRO A C 1
ATOM 1409 O O . PRO A 1 178 ? -61.758 -9.125 90.177 1.00 64.56 178 PRO A O 1
ATOM 1412 N N . LYS A 1 179 ? -60.694 -9.865 92.012 1.00 70.81 179 LYS A N 1
ATOM 1413 C CA . LYS A 1 179 ? -61.905 -10.272 92.756 1.00 70.81 179 LYS A CA 1
ATOM 1414 C C . LYS A 1 179 ? -62.845 -9.102 93.075 1.00 70.81 179 LYS A C 1
ATOM 1416 O O . LYS A 1 179 ? -63.969 -9.317 93.516 1.00 70.81 179 LYS A O 1
ATOM 1421 N N . VAL A 1 180 ? -62.382 -7.868 92.876 1.00 65.00 180 VAL A N 1
ATOM 1422 C CA . VAL A 1 180 ? -63.126 -6.636 93.137 1.00 65.00 180 VAL A CA 1
ATOM 1423 C C . VAL A 1 180 ? -62.967 -5.651 91.973 1.00 65.00 180 VAL A C 1
ATOM 1425 O O . VAL A 1 180 ? -61.874 -5.543 91.411 1.00 65.00 180 VAL A O 1
ATOM 1428 N N . PRO A 1 181 ? -64.021 -4.898 91.605 1.00 65.75 181 PRO A N 1
ATOM 1429 C CA . PRO A 1 181 ? -63.940 -3.904 90.540 1.00 65.75 181 PRO A CA 1
ATOM 1430 C C . PRO A 1 181 ? -62.917 -2.815 90.884 1.00 65.75 181 PRO A C 1
ATOM 1432 O O . PRO A 1 181 ? -63.067 -2.096 91.871 1.00 65.75 181 PRO A O 1
ATOM 1435 N N . ILE A 1 182 ? -61.888 -2.656 90.049 1.00 68.69 182 ILE A N 1
ATOM 1436 C CA . ILE A 1 182 ? -60.857 -1.619 90.230 1.00 68.69 182 ILE A CA 1
ATOM 1437 C C . ILE A 1 182 ? -61.449 -0.224 89.951 1.00 68.69 182 ILE A C 1
ATOM 1439 O O . ILE A 1 182 ? -61.113 0.752 90.627 1.00 68.69 182 ILE A O 1
ATOM 1443 N N . LYS A 1 183 ? -62.375 -0.130 88.984 1.00 64.50 183 LYS A N 1
ATOM 1444 C CA . LYS A 1 183 ? -63.156 1.070 88.643 1.00 64.50 183 LYS A CA 1
ATOM 1445 C C . LYS A 1 183 ? -64.550 0.665 88.120 1.00 64.50 183 LYS A C 1
ATOM 1447 O O . LYS A 1 183 ? -64.651 -0.386 87.493 1.00 64.50 183 LYS A O 1
ATOM 1452 N N . PRO A 1 184 ? -65.603 1.486 88.309 1.00 69.81 184 PRO A N 1
ATOM 1453 C CA . PRO A 1 184 ? -65.663 2.682 89.153 1.00 69.81 184 PRO A CA 1
ATOM 1454 C C . PRO A 1 184 ? -65.902 2.340 90.636 1.00 69.81 184 PRO A C 1
ATOM 1456 O O . PRO A 1 184 ? -66.644 1.415 90.967 1.00 69.81 184 PRO A O 1
ATOM 1459 N N . ARG A 1 185 ? -65.307 3.124 91.548 1.00 80.25 185 ARG A N 1
ATOM 1460 C CA . ARG A 1 185 ? -65.485 2.986 93.007 1.00 80.25 185 ARG A CA 1
ATOM 1461 C C . ARG A 1 185 ? -66.852 3.535 93.432 1.00 80.25 185 ARG A C 1
ATOM 1463 O O . ARG A 1 185 ? -66.956 4.663 93.908 1.00 80.25 185 ARG A O 1
ATOM 1470 N N . LYS A 1 186 ? -67.904 2.730 93.238 1.00 81.44 186 LYS A N 1
ATOM 1471 C CA . LYS A 1 186 ? -69.314 3.128 93.422 1.00 81.44 186 LYS A CA 1
ATOM 1472 C C . LYS A 1 186 ? -69.594 3.794 94.775 1.00 81.44 186 LYS A C 1
ATOM 1474 O O . LYS A 1 186 ? -70.285 4.804 94.803 1.00 81.44 186 LYS A O 1
ATOM 1479 N N . THR A 1 187 ? -69.013 3.292 95.864 1.00 84.44 187 THR A N 1
ATOM 1480 C CA . THR A 1 187 ? -69.210 3.844 97.216 1.00 84.44 187 THR A CA 1
ATOM 1481 C C . THR A 1 187 ? -68.660 5.261 97.358 1.00 84.44 187 THR A C 1
ATOM 1483 O O . THR A 1 187 ? -69.338 6.126 97.899 1.00 84.44 187 THR A O 1
ATOM 1486 N N . ILE A 1 188 ? -67.461 5.526 96.825 1.00 84.31 188 ILE A N 1
ATOM 1487 C CA . ILE A 1 188 ? -66.861 6.869 96.855 1.00 84.31 188 ILE A CA 1
ATOM 1488 C C . ILE A 1 188 ? -67.697 7.826 96.009 1.00 84.31 188 ILE A C 1
ATOM 1490 O O . ILE A 1 188 ? -68.033 8.912 96.469 1.00 84.31 188 ILE A O 1
ATOM 1494 N N . ASN A 1 189 ? -68.088 7.404 94.804 1.00 86.38 189 ASN A N 1
ATOM 1495 C CA . ASN A 1 189 ? -68.917 8.230 93.930 1.00 86.38 189 ASN A CA 1
ATOM 1496 C C . ASN A 1 189 ? -70.257 8.574 94.594 1.00 86.38 189 ASN A C 1
ATOM 1498 O O . ASN A 1 189 ? -70.684 9.722 94.527 1.00 86.38 189 ASN A O 1
ATOM 1502 N N . LEU A 1 190 ? -70.896 7.617 95.273 1.00 90.44 190 LEU A N 1
ATOM 1503 C CA . LEU A 1 190 ? -72.148 7.843 95.997 1.00 90.44 190 LEU A CA 1
ATOM 1504 C C . LEU A 1 190 ? -71.973 8.869 97.128 1.00 90.44 190 LEU A C 1
ATOM 1506 O O . LEU A 1 190 ? -72.746 9.819 97.207 1.00 90.44 190 LEU A O 1
ATOM 1510 N N . ILE A 1 191 ? -70.934 8.720 97.957 1.00 91.56 191 ILE A N 1
ATOM 1511 C CA . ILE A 1 191 ? -70.640 9.652 99.059 1.00 91.56 191 ILE A CA 1
ATOM 1512 C C . ILE A 1 191 ? -70.402 11.069 98.522 1.00 91.56 191 ILE A C 1
ATOM 1514 O O . ILE A 1 191 ? -70.979 12.025 99.035 1.00 91.56 191 ILE A O 1
ATOM 1518 N N . VAL A 1 192 ? -69.605 11.207 97.458 1.00 91.38 192 VAL A N 1
ATOM 1519 C CA . VAL A 1 192 ? -69.346 12.508 96.819 1.00 91.38 192 VAL A CA 1
ATOM 1520 C C . VAL A 1 192 ? -70.637 13.111 96.264 1.00 91.38 192 VAL A C 1
ATOM 1522 O O . VAL A 1 192 ? -70.884 14.295 96.465 1.00 91.38 192 VAL A O 1
ATOM 1525 N N . SER A 1 193 ? -71.488 12.306 95.623 1.00 91.31 193 SER A N 1
ATOM 1526 C CA . SER A 1 193 ? -72.767 12.768 95.064 1.00 91.31 193 SER A CA 1
ATOM 1527 C C . SER A 1 193 ? -73.694 13.322 96.146 1.00 91.31 193 SER A C 1
ATOM 1529 O O . SER A 1 193 ? -74.278 14.388 95.970 1.00 91.31 193 SER A O 1
ATOM 1531 N N . VAL A 1 194 ? -73.804 12.616 97.277 1.00 92.62 194 VAL A N 1
ATOM 1532 C CA . VAL A 1 194 ? -74.630 13.038 98.416 1.00 92.62 194 VAL A CA 1
ATOM 1533 C C . VAL A 1 194 ? -74.084 14.322 99.034 1.00 92.62 194 VAL A C 1
ATOM 1535 O O . VAL A 1 194 ? -74.856 15.245 99.281 1.00 92.62 194 VAL A O 1
ATOM 1538 N N . LEU A 1 195 ? -72.766 14.416 99.238 1.00 93.81 195 LEU A N 1
ATOM 1539 C CA . LEU A 1 195 ? -72.144 15.623 99.786 1.00 93.81 195 LEU A CA 1
ATOM 1540 C C . LEU A 1 195 ? -72.350 16.831 98.871 1.00 93.81 195 LEU A C 1
ATOM 1542 O O . LEU A 1 195 ? -72.787 17.880 99.336 1.00 93.81 195 LEU A O 1
ATOM 1546 N N . VAL A 1 196 ? -72.087 16.684 97.571 1.00 94.25 196 VAL A N 1
ATOM 1547 C CA . VAL A 1 196 ? -72.291 17.763 96.594 1.00 94.25 196 VAL A CA 1
ATOM 1548 C C . VAL A 1 196 ? -73.763 18.169 96.539 1.00 94.25 196 VAL A C 1
ATOM 1550 O O . VAL A 1 196 ? -74.063 19.357 96.600 1.00 94.25 196 VAL A O 1
ATOM 1553 N N . GLY A 1 197 ? -74.685 17.203 96.490 1.00 94.25 197 GLY A N 1
ATOM 1554 C CA . GLY A 1 197 ? -76.123 17.473 96.504 1.00 94.25 197 GLY A CA 1
ATOM 1555 C C . GLY A 1 197 ? -76.576 18.223 97.758 1.00 94.25 197 GLY A C 1
ATOM 1556 O O . GLY A 1 197 ? -77.355 19.167 97.650 1.00 94.25 197 GLY A O 1
ATOM 1557 N N . LEU A 1 198 ? -76.045 17.865 98.931 1.00 94.50 198 LEU A N 1
ATOM 1558 C CA . LEU A 1 198 ? -76.331 18.555 100.189 1.00 94.50 198 LEU A CA 1
ATOM 1559 C C . LEU A 1 198 ? -75.831 20.005 100.163 1.00 94.50 198 LEU A C 1
ATOM 1561 O O . LEU A 1 198 ? -76.592 20.914 100.485 1.00 94.50 198 LEU A O 1
ATOM 1565 N N . PHE A 1 199 ? -74.583 20.237 99.744 1.00 93.75 199 PHE A N 1
ATOM 1566 C CA . PHE A 1 199 ? -74.021 21.589 99.651 1.00 93.75 199 PHE A CA 1
ATOM 1567 C C . PHE A 1 199 ? -74.791 22.468 98.664 1.00 93.75 199 PHE A C 1
ATOM 1569 O O . PHE A 1 199 ? -75.096 23.617 98.977 1.00 93.75 199 PHE A O 1
ATOM 1576 N N . VAL A 1 200 ? -75.141 21.925 97.496 1.00 94.12 200 VAL A N 1
ATOM 1577 C CA . VAL A 1 200 ? -75.945 22.639 96.496 1.00 94.12 200 VAL A CA 1
ATOM 1578 C C . VAL A 1 200 ? -77.347 22.922 97.034 1.00 94.12 200 VAL A C 1
ATOM 1580 O O . VAL A 1 200 ? -77.826 24.042 96.900 1.00 94.12 200 VAL A O 1
ATOM 1583 N N . GLY A 1 201 ? -77.988 21.952 97.690 1.00 94.12 201 GLY A N 1
ATOM 1584 C CA . GLY A 1 201 ? -79.313 22.127 98.287 1.00 94.12 201 GLY A CA 1
ATOM 1585 C C . GLY A 1 201 ? -79.340 23.211 99.366 1.00 94.12 201 GLY A C 1
ATOM 1586 O O . GLY A 1 201 ? -80.209 24.080 99.334 1.00 94.12 201 GLY A O 1
ATOM 1587 N N . ILE A 1 202 ? -78.356 23.214 100.271 1.00 93.19 202 ILE A N 1
ATOM 1588 C CA . ILE A 1 202 ? -78.193 24.270 101.282 1.00 93.19 202 ILE A CA 1
ATOM 1589 C C . ILE A 1 202 ? -77.946 25.621 100.601 1.00 93.19 202 ILE A C 1
ATOM 1591 O O . ILE A 1 202 ? -78.578 26.611 100.961 1.00 93.19 202 ILE A O 1
ATOM 1595 N N . GLY A 1 203 ? -77.073 25.665 99.590 1.00 92.25 203 GLY A N 1
ATOM 1596 C CA . GLY A 1 203 ? -76.794 26.885 98.833 1.00 92.25 203 GLY A CA 1
ATOM 1597 C C . GLY A 1 203 ? -78.045 27.468 98.172 1.00 92.25 203 GLY A C 1
ATOM 1598 O O . GLY A 1 203 ? -78.290 28.668 98.275 1.00 92.25 203 GLY A O 1
ATOM 1599 N N . ILE A 1 204 ? -78.875 26.626 97.551 1.00 92.12 204 ILE A N 1
ATOM 1600 C CA . ILE A 1 204 ? -80.148 27.042 96.948 1.00 92.12 204 ILE A CA 1
ATOM 1601 C C . ILE A 1 204 ? -81.120 27.537 98.024 1.00 92.12 204 ILE A C 1
ATOM 1603 O O . ILE A 1 204 ? -81.701 28.603 97.848 1.00 92.12 204 ILE A O 1
ATOM 1607 N N . ALA A 1 205 ? -81.267 26.823 99.144 1.00 91.81 205 ALA A N 1
ATOM 1608 C CA . ALA A 1 205 ? -82.164 27.229 100.228 1.00 91.81 205 ALA A CA 1
ATOM 1609 C C . ALA A 1 205 ? -81.785 28.600 100.814 1.00 91.81 205 ALA A C 1
ATOM 1611 O O . ALA A 1 205 ? -82.647 29.459 100.970 1.00 91.81 205 ALA A O 1
ATOM 1612 N N . LEU A 1 206 ? -80.492 28.836 101.062 1.00 88.81 206 LEU A N 1
ATOM 1613 C CA . LEU A 1 206 ? -79.996 30.133 101.535 1.00 88.81 206 LEU A CA 1
ATOM 1614 C C . LEU A 1 206 ? -80.162 31.236 100.490 1.00 88.81 206 LEU A C 1
ATOM 1616 O O . LEU A 1 206 ? -80.443 32.373 100.847 1.00 88.81 206 LEU A O 1
ATOM 1620 N N . THR A 1 207 ? -80.002 30.913 99.206 1.00 88.62 207 THR A N 1
ATOM 1621 C CA . THR A 1 207 ? -80.217 31.882 98.124 1.00 88.62 207 THR A CA 1
ATOM 1622 C C . THR A 1 207 ? -81.690 32.280 98.039 1.00 88.62 207 THR A C 1
ATOM 1624 O O . THR A 1 207 ? -81.988 33.462 97.908 1.00 88.62 207 THR A O 1
ATOM 1627 N N . ILE A 1 208 ? -82.611 31.317 98.154 1.00 89.25 208 ILE A N 1
ATOM 1628 C CA . ILE A 1 208 ? -84.055 31.584 98.195 1.00 89.25 208 ILE A CA 1
ATOM 1629 C C . ILE A 1 208 ? -84.397 32.461 99.401 1.00 89.25 208 ILE A C 1
ATOM 1631 O O . ILE A 1 208 ? -85.081 33.460 99.220 1.00 89.25 208 ILE A O 1
ATOM 1635 N N . GLU A 1 209 ? -83.882 32.142 100.592 1.00 83.88 209 GLU A N 1
ATOM 1636 C CA . GLU A 1 209 ? -84.123 32.947 101.797 1.00 83.88 209 GLU A CA 1
ATOM 1637 C C . GLU A 1 209 ? -83.516 34.354 101.681 1.00 83.88 209 GLU A C 1
ATOM 1639 O O . GLU A 1 209 ? -84.135 35.327 102.087 1.00 83.88 209 GLU A O 1
ATOM 1644 N N . TYR A 1 210 ? -82.335 34.497 101.070 1.00 82.75 210 TYR A N 1
ATOM 1645 C CA . TYR A 1 210 ? -81.709 35.805 100.856 1.00 82.75 210 TYR A CA 1
ATOM 1646 C C . TYR A 1 210 ? -82.522 36.712 99.920 1.00 82.75 210 TYR A C 1
ATOM 1648 O O . TYR A 1 210 ? -82.540 37.928 100.104 1.00 82.75 210 TYR A O 1
ATOM 1656 N N . PHE A 1 211 ? -83.182 36.136 98.912 1.00 83.44 211 PHE A N 1
ATOM 1657 C CA . PHE A 1 211 ? -84.078 36.876 98.021 1.00 83.44 211 PHE A CA 1
ATOM 1658 C C . PHE A 1 211 ? -85.513 36.985 98.556 1.00 83.44 211 PHE A C 1
ATOM 1660 O O . PHE A 1 211 ? -86.321 37.704 97.962 1.00 83.44 211 PHE A O 1
ATOM 1667 N N . ASP A 1 212 ? -85.843 36.319 99.664 1.00 79.06 212 ASP A N 1
ATOM 1668 C CA . ASP A 1 212 ? -87.146 36.456 100.297 1.00 79.06 212 ASP A CA 1
ATOM 1669 C C . ASP A 1 212 ? -87.231 37.812 101.007 1.00 79.06 212 ASP A C 1
ATOM 1671 O O . ASP A 1 212 ? -86.510 38.110 101.955 1.00 79.06 212 ASP A O 1
ATOM 1675 N N . THR A 1 213 ? -88.112 38.672 100.505 1.00 69.19 213 THR A N 1
ATOM 1676 C CA . THR A 1 213 ? -88.329 40.029 101.026 1.00 69.19 213 THR A CA 1
ATOM 1677 C C . THR A 1 213 ? -89.531 40.099 101.977 1.00 69.19 213 THR A C 1
ATOM 1679 O O . THR A 1 213 ? -90.038 41.183 102.269 1.00 69.19 213 THR A O 1
ATOM 1682 N N . THR A 1 214 ? -90.022 38.950 102.447 1.00 77.19 214 THR A N 1
ATOM 1683 C CA . THR A 1 214 ? -91.177 38.857 103.345 1.00 77.19 214 THR A CA 1
ATOM 1684 C C . THR A 1 214 ? -90.769 39.108 104.796 1.00 77.19 214 THR A C 1
ATOM 1686 O O . THR A 1 214 ? -89.837 38.497 105.307 1.00 77.19 214 THR A O 1
ATOM 1689 N N . ILE A 1 215 ? -91.518 39.962 105.494 1.00 72.69 215 ILE A N 1
ATOM 1690 C CA . ILE A 1 215 ? -91.362 40.189 106.937 1.00 72.69 215 ILE A CA 1
ATOM 1691 C C . ILE A 1 215 ? -91.992 39.003 107.675 1.00 72.69 215 ILE A C 1
ATOM 1693 O O . ILE A 1 215 ? -93.216 38.857 107.665 1.00 72.69 215 ILE A O 1
ATOM 1697 N N . LYS A 1 216 ? -91.173 38.141 108.288 1.00 71.88 216 LYS A N 1
ATOM 1698 C CA . LYS A 1 216 ? -91.652 36.913 108.952 1.00 71.88 216 LYS A CA 1
ATOM 1699 C C . LYS A 1 216 ? -91.467 36.939 110.461 1.00 71.88 216 LYS A C 1
ATOM 1701 O O . LYS A 1 216 ? -92.231 36.289 111.174 1.00 71.88 216 LYS A O 1
ATOM 1706 N N . THR A 1 217 ? -90.471 37.666 110.954 1.00 73.69 217 THR A N 1
ATOM 1707 C CA . THR A 1 217 ? -90.143 37.714 112.380 1.00 73.69 217 THR A CA 1
ATOM 1708 C C . THR A 1 217 ? -90.343 39.116 112.965 1.00 73.69 217 THR A C 1
ATOM 1710 O O . THR A 1 217 ? -90.321 40.104 112.229 1.00 73.69 217 THR A O 1
ATOM 1713 N N . PRO A 1 218 ? -90.545 39.237 114.291 1.00 68.50 218 PRO A N 1
ATOM 1714 C CA . PRO A 1 218 ? -90.568 40.531 114.976 1.00 68.50 218 PRO A CA 1
ATOM 1715 C C . PRO A 1 218 ? -89.304 41.358 114.702 1.00 68.50 218 PRO A C 1
ATOM 1717 O O . PRO A 1 218 ? -89.398 42.563 114.488 1.00 68.50 218 PRO A O 1
ATOM 1720 N N . ASP A 1 219 ? -88.144 40.698 114.629 1.00 74.88 219 ASP A N 1
ATOM 1721 C CA . ASP A 1 219 ? -86.856 41.340 114.350 1.00 74.88 219 ASP A CA 1
ATOM 1722 C C . ASP A 1 219 ? -86.816 41.970 112.945 1.00 74.88 219 ASP A C 1
ATOM 1724 O O . ASP A 1 219 ? -86.244 43.047 112.762 1.00 74.88 219 ASP A O 1
ATOM 1728 N N . ASP A 1 220 ? -87.471 41.354 111.951 1.00 73.31 220 ASP A N 1
ATOM 1729 C CA . ASP A 1 220 ? -87.598 41.930 110.606 1.00 73.31 220 ASP A CA 1
ATOM 1730 C C . ASP A 1 220 ? -88.415 43.236 110.632 1.00 73.31 220 ASP A C 1
ATOM 1732 O O . ASP A 1 220 ? -88.071 44.196 109.941 1.00 73.31 220 ASP A O 1
ATOM 1736 N N . VAL A 1 221 ? -89.471 43.308 111.457 1.00 74.56 221 VAL A N 1
ATOM 1737 C CA . VAL A 1 221 ? -90.289 44.524 111.639 1.00 74.56 221 VAL A CA 1
ATOM 1738 C C . VAL A 1 221 ? -89.434 45.648 112.220 1.00 74.56 221 VAL A C 1
ATOM 1740 O O . VAL A 1 221 ? -89.428 46.750 111.668 1.00 74.56 221 VAL A O 1
ATOM 1743 N N . GLU A 1 222 ? -88.674 45.379 113.286 1.00 76.06 222 GLU A N 1
ATOM 1744 C CA . GLU A 1 222 ? -87.794 46.389 113.890 1.00 76.06 222 GLU A CA 1
ATOM 1745 C C . GLU A 1 222 ? -86.740 46.880 112.895 1.00 76.06 222 GLU A C 1
ATOM 1747 O O . GLU A 1 222 ? -86.490 48.082 112.785 1.00 76.06 222 GLU A O 1
ATOM 1752 N N . ARG A 1 223 ? -86.149 45.960 112.123 1.00 76.88 223 ARG A N 1
ATOM 1753 C CA . ARG A 1 223 ? -85.046 46.266 111.208 1.00 76.88 223 ARG A CA 1
ATOM 1754 C C . ARG A 1 223 ? -85.479 47.047 109.967 1.00 76.88 223 ARG A C 1
ATOM 1756 O O . ARG A 1 223 ? -84.746 47.939 109.546 1.00 76.88 223 ARG A O 1
ATOM 1763 N N . TYR A 1 224 ? -86.633 46.727 109.377 1.00 76.31 224 TYR A N 1
ATOM 1764 C CA . TYR A 1 224 ? -87.126 47.405 108.171 1.00 76.31 224 TYR A CA 1
ATOM 1765 C C . TYR A 1 224 ? -87.939 48.674 108.469 1.00 76.31 224 TYR A C 1
ATOM 1767 O O . TYR A 1 224 ? -87.885 49.617 107.681 1.00 76.31 224 TYR A O 1
ATOM 1775 N N . LEU A 1 225 ? -88.689 48.720 109.579 1.00 77.56 225 LEU A N 1
ATOM 1776 C CA . LEU A 1 225 ? -89.584 49.842 109.909 1.00 77.56 225 LEU A CA 1
ATOM 1777 C C . LEU A 1 225 ? -89.019 50.773 110.996 1.00 77.56 225 LEU A C 1
ATOM 1779 O O . LEU A 1 225 ? -89.535 51.876 111.166 1.00 77.56 225 LEU A O 1
ATOM 1783 N N . GLY A 1 226 ? -87.963 50.367 111.714 1.00 75.25 226 GLY A N 1
ATOM 1784 C CA . GLY A 1 226 ? -87.272 51.198 112.709 1.00 75.25 226 GLY A CA 1
ATOM 1785 C C . GLY A 1 226 ? -88.070 51.459 113.990 1.00 75.25 226 GLY A C 1
ATOM 1786 O O . GLY A 1 226 ? -87.778 52.415 114.710 1.00 75.25 226 GLY A O 1
ATOM 1787 N N . LEU A 1 227 ? -89.092 50.647 114.266 1.00 79.44 227 LEU A N 1
ATOM 1788 C CA . LEU A 1 227 ? -89.982 50.789 115.419 1.00 79.44 227 LEU A CA 1
ATOM 1789 C C . LEU A 1 227 ? -89.814 49.592 116.365 1.00 79.44 227 LEU A C 1
ATOM 1791 O O . LEU A 1 227 ? -89.807 48.467 115.874 1.00 79.44 227 LEU A O 1
ATOM 1795 N N . PRO A 1 228 ? -89.723 49.803 117.693 1.00 75.75 228 PRO A N 1
ATOM 1796 C CA . PRO A 1 228 ? -89.598 48.707 118.653 1.00 75.75 228 PRO A CA 1
ATOM 1797 C C . PRO A 1 228 ? -90.888 47.876 118.718 1.00 75.75 228 PRO A C 1
ATOM 1799 O O . PRO A 1 228 ? -91.989 48.429 118.824 1.00 75.75 228 PRO A O 1
ATOM 1802 N N . VAL A 1 229 ? -90.767 46.547 118.687 1.00 77.19 229 VAL A N 1
ATOM 1803 C CA . VAL A 1 229 ? -91.907 45.626 118.773 1.00 77.19 229 VAL A CA 1
ATOM 1804 C C . VAL A 1 229 ? -92.290 45.425 120.238 1.00 77.19 229 VAL A C 1
ATOM 1806 O O . VAL A 1 229 ? -91.589 44.798 121.025 1.00 77.19 229 VAL A O 1
ATOM 1809 N N . ILE A 1 230 ? -93.453 45.961 120.610 1.00 79.25 230 ILE A N 1
ATOM 1810 C CA . ILE A 1 230 ? -93.917 46.035 122.008 1.00 79.25 230 ILE A CA 1
ATOM 1811 C C . ILE A 1 230 ? -94.715 44.796 122.454 1.00 79.25 230 ILE A C 1
ATOM 1813 O O . ILE A 1 230 ? -95.048 44.656 123.630 1.00 79.25 230 ILE A O 1
ATOM 1817 N N . GLY A 1 231 ? -95.043 43.893 121.529 1.00 76.31 231 GLY A N 1
ATOM 1818 C CA . GLY A 1 231 ? -95.779 42.664 121.813 1.00 76.31 231 GLY A CA 1
ATOM 1819 C C . GLY A 1 231 ? -96.187 41.920 120.544 1.00 76.31 231 GLY A C 1
ATOM 1820 O O . GLY A 1 231 ? -96.363 42.524 119.488 1.00 76.31 231 GLY A O 1
ATOM 1821 N N . ILE A 1 232 ? -96.342 40.599 120.651 1.00 78.19 232 ILE A N 1
ATOM 1822 C CA . ILE A 1 232 ? -96.748 39.715 119.550 1.00 78.19 232 ILE A CA 1
ATOM 1823 C C . ILE A 1 232 ? -98.128 39.152 119.893 1.00 78.19 232 ILE A C 1
ATOM 1825 O O . ILE A 1 232 ? -98.320 38.625 120.989 1.00 78.19 232 ILE A O 1
ATOM 1829 N N . VAL A 1 233 ? -99.089 39.250 118.970 1.00 80.12 233 VAL A N 1
ATOM 1830 C CA . VAL A 1 233 ? -100.413 38.629 119.124 1.00 80.12 233 VAL A CA 1
ATOM 1831 C C . VAL A 1 233 ? -100.420 37.308 118.349 1.00 80.12 233 VAL A C 1
ATOM 1833 O O . VAL A 1 233 ? -100.391 37.336 117.118 1.00 80.12 233 VAL A O 1
ATOM 1836 N N . PRO A 1 234 ? -100.428 36.147 119.025 1.00 74.00 234 PRO A N 1
ATOM 1837 C CA . PRO A 1 234 ? -100.438 34.856 118.349 1.00 74.00 234 PRO A CA 1
ATOM 1838 C C . PRO A 1 234 ? -101.793 34.596 117.679 1.00 74.00 234 PRO A C 1
ATOM 1840 O O . PRO A 1 234 ? -102.848 34.734 118.300 1.00 74.00 234 PRO A O 1
ATOM 1843 N N . ILE A 1 235 ? -101.758 34.174 116.415 1.00 77.00 235 ILE A N 1
ATOM 1844 C CA . ILE A 1 235 ? -102.933 33.656 115.708 1.00 77.00 235 ILE A CA 1
ATOM 1845 C C . ILE A 1 235 ? -103.034 32.159 116.024 1.00 77.00 235 ILE A C 1
ATOM 1847 O O . ILE A 1 235 ? -102.158 31.383 115.649 1.00 77.00 235 ILE A O 1
ATOM 1851 N N . PHE A 1 236 ? -104.094 31.754 116.727 1.00 76.69 236 PHE A N 1
ATOM 1852 C CA . PHE A 1 236 ? -104.417 30.345 116.963 1.00 76.69 236 PHE A CA 1
ATOM 1853 C C . PHE A 1 236 ? -105.456 29.882 115.937 1.00 76.69 236 PHE A C 1
ATOM 1855 O O . PHE A 1 236 ? -106.590 30.360 115.946 1.00 76.69 236 PHE A O 1
ATOM 1862 N N . GLU A 1 237 ? -105.093 28.939 115.068 1.00 66.56 237 GLU A N 1
ATOM 1863 C CA . GLU A 1 237 ? -106.044 28.292 114.158 1.00 66.56 237 GLU A CA 1
ATOM 1864 C C . GLU A 1 237 ? -106.758 27.136 114.883 1.00 66.56 237 GLU A C 1
ATOM 1866 O O . GLU A 1 237 ? -106.125 26.252 115.467 1.00 66.56 237 GLU A O 1
ATOM 1871 N N . ALA A 1 238 ? -108.095 27.159 114.901 1.00 63.66 238 ALA A N 1
ATOM 1872 C CA . ALA A 1 238 ? -108.908 26.142 115.560 1.00 63.66 238 ALA A CA 1
ATOM 1873 C C . ALA A 1 238 ? -108.931 24.843 114.740 1.00 63.66 238 ALA A C 1
ATOM 1875 O O . ALA A 1 238 ? -109.317 24.824 113.573 1.00 63.66 238 ALA A O 1
ATOM 1876 N N . LYS A 1 239 ? -108.545 23.749 115.397 1.00 53.47 239 LYS A N 1
ATOM 1877 C CA . LYS A 1 239 ? -108.526 22.382 114.869 1.00 53.47 239 LYS A CA 1
ATOM 1878 C C . LYS A 1 239 ? -109.903 21.977 114.314 1.00 53.47 239 LYS A C 1
ATOM 1880 O O . LYS A 1 239 ? -110.895 22.035 115.043 1.00 53.47 239 LYS A O 1
ATOM 1885 N N . ARG A 1 240 ? -109.940 21.507 113.067 1.00 53.66 240 ARG A N 1
ATOM 1886 C CA . ARG A 1 240 ? -110.942 20.543 112.593 1.00 53.66 240 ARG A CA 1
ATOM 1887 C C . ARG A 1 240 ? -110.283 19.181 112.460 1.00 53.66 240 ARG A C 1
ATOM 1889 O O . ARG A 1 240 ? -109.123 19.147 111.997 1.00 53.66 240 ARG A O 1
#

pLDDT: mean 84.39, std 13.83, range [42.22, 98.56]

Sequence (240 aa):
MDFNKAYLEAQAQRLTIEAKLAELGRIVSNPGGAQTIFTVADNPLIQKLKAEASDLEVQRSKLLKVYKDKHPEVLKVQAQFDQVTQRIDAELKTMLRAVQTEYRVAKAREETLLGNVNRLRQEGQDLSEKEIQYMNLQRESESNQQLYEAVLKRLKETGVTGGLDTNNVSVVEDATVPKVPIKPRKTINLIVSVLVGLFVGIGIALTIEYFDTTIKTPDDVERYLGLPVIGIVPIFEAKR

Foldseek 3Di:
DPLVVVLVVLVVVLVVLVVLLVLLVVCLVDVPDPVNPDNVVPDPVLVVLVVVLVVLVVVLVVVVVPDPCPDPVNVVSVVVNVVSVVVSSVVSVVVSVVSVVVSVVSVVSSVVSVVVVVVVVVVVVVVVVVVVVVVVVVVVVVVVVVVVVVVVVVVVVVVVVVVPPVPPPDCPDDPDDPPDDPDDPVVVVVVVVVVVVVVVVVVVVVVVVVPDPDDDDQVSCCVPVVDHDPDDDDDDDDDD

Radius of gyration: 73.43 Å; chains: 1; bounding box: 149×72×176 Å